Protein AF-H0E940-F1 (afdb_monomer_lite)

Structure (mmCIF, N/CA/C/O backbone):
data_AF-H0E940-F1
#
_entry.id   AF-H0E940-F1
#
loop_
_atom_site.group_PDB
_atom_site.id
_atom_site.type_symbol
_atom_site.label_atom_id
_atom_site.label_alt_id
_atom_site.label_comp_id
_atom_site.label_asym_id
_atom_site.label_entity_id
_atom_site.label_seq_id
_atom_site.pdbx_PDB_ins_code
_atom_site.Cartn_x
_atom_site.Cartn_y
_atom_site.Cartn_z
_atom_site.occupancy
_atom_site.B_iso_or_equiv
_atom_site.auth_seq_id
_atom_site.auth_comp_id
_atom_site.auth_asym_id
_atom_site.auth_atom_id
_atom_site.pdbx_PDB_model_num
ATOM 1 N N . MET A 1 1 ? 3.032 36.585 -18.129 1.00 38.75 1 MET A N 1
ATOM 2 C CA . MET A 1 1 ? 4.378 37.165 -17.959 1.00 38.75 1 MET A CA 1
ATOM 3 C C . MET A 1 1 ? 4.569 37.408 -16.470 1.00 38.75 1 MET A C 1
ATOM 5 O O . MET A 1 1 ? 4.121 38.420 -15.967 1.00 38.75 1 MET A O 1
ATOM 9 N N . VAL A 1 2 ? 5.111 36.422 -15.756 1.00 28.97 2 VAL A N 1
ATOM 10 C CA . VAL A 1 2 ? 5.494 36.527 -14.340 1.00 28.97 2 VAL A CA 1
ATOM 11 C C . VAL A 1 2 ? 6.816 35.778 -14.240 1.00 28.97 2 VAL A C 1
ATOM 13 O O . VAL A 1 2 ? 6.869 34.577 -14.502 1.00 28.97 2 VAL A O 1
ATOM 16 N N . ARG A 1 3 ? 7.895 36.530 -14.015 1.00 27.92 3 ARG A N 1
ATOM 17 C CA . ARG A 1 3 ? 9.239 36.005 -13.766 1.00 27.92 3 ARG A CA 1
ATOM 18 C C . ARG A 1 3 ? 9.271 35.523 -12.320 1.00 27.92 3 ARG A C 1
ATOM 20 O O . ARG A 1 3 ? 8.979 36.310 -11.428 1.00 27.92 3 ARG A O 1
ATOM 27 N N . LEU A 1 4 ? 9.620 34.260 -12.108 1.00 31.98 4 LEU A N 1
ATOM 28 C CA . LEU A 1 4 ? 10.063 33.776 -10.806 1.00 31.98 4 LEU A CA 1
ATOM 29 C C . LEU A 1 4 ? 11.587 33.851 -10.818 1.00 31.98 4 LEU A C 1
ATOM 31 O O . LEU A 1 4 ? 12.232 33.223 -11.657 1.00 31.98 4 LEU A O 1
ATOM 35 N N . THR A 1 5 ? 12.122 34.718 -9.968 1.00 33.78 5 THR A N 1
ATOM 36 C CA . THR A 1 5 ? 13.549 34.889 -9.714 1.00 33.78 5 THR A CA 1
ATOM 37 C C . THR A 1 5 ? 14.083 33.710 -8.911 1.00 33.78 5 THR A C 1
ATOM 39 O O . THR A 1 5 ? 13.418 33.195 -8.015 1.00 33.78 5 THR A O 1
ATOM 42 N N . GLU A 1 6 ? 15.279 33.277 -9.292 1.00 42.22 6 GLU A N 1
ATOM 43 C CA . GLU A 1 6 ? 16.107 32.298 -8.602 1.00 42.22 6 GLU A CA 1
ATOM 44 C C . GLU A 1 6 ? 16.574 32.886 -7.268 1.00 42.22 6 GLU A C 1
ATOM 46 O O . GLU A 1 6 ? 17.310 33.870 -7.272 1.00 42.22 6 GLU A O 1
ATOM 51 N N . ASP A 1 7 ? 16.189 32.274 -6.147 1.00 33.59 7 ASP A N 1
ATOM 52 C CA . ASP A 1 7 ? 16.873 32.488 -4.874 1.00 33.59 7 ASP A CA 1
ATOM 53 C C . ASP A 1 7 ? 17.758 31.281 -4.572 1.00 33.59 7 ASP A C 1
ATOM 55 O O . ASP A 1 7 ? 17.316 30.137 -4.426 1.00 33.59 7 ASP A O 1
ATOM 59 N N . ALA A 1 8 ? 19.054 31.575 -4.554 1.00 34.47 8 ALA A N 1
ATOM 60 C CA . ALA A 1 8 ? 20.137 30.666 -4.261 1.00 34.47 8 ALA A CA 1
ATOM 61 C C . ALA A 1 8 ? 20.042 30.167 -2.813 1.00 34.47 8 ALA A C 1
ATOM 63 O O . ALA A 1 8 ? 20.041 30.949 -1.862 1.00 34.47 8 ALA A O 1
ATOM 64 N N . ALA A 1 9 ? 20.026 28.846 -2.643 1.00 34.50 9 ALA A N 1
ATOM 65 C CA . ALA A 1 9 ? 20.230 28.220 -1.348 1.00 34.50 9 ALA A CA 1
ATOM 66 C C . ALA A 1 9 ? 21.663 28.508 -0.871 1.00 34.50 9 ALA A C 1
ATOM 68 O O . ALA A 1 9 ? 22.643 28.019 -1.437 1.00 34.50 9 ALA A O 1
ATOM 69 N N . VAL A 1 10 ? 21.767 29.326 0.174 1.00 35.16 10 VAL A N 1
ATOM 70 C CA . VAL A 1 10 ? 23.003 29.593 0.909 1.00 35.16 10 VAL A CA 1
ATOM 71 C C . VAL A 1 10 ? 23.434 28.310 1.616 1.00 35.16 10 VAL A C 1
ATOM 73 O O . VAL A 1 10 ? 22.764 27.811 2.517 1.00 35.16 10 VAL A O 1
ATOM 76 N N . VAL A 1 11 ? 24.575 27.773 1.189 1.00 34.56 11 VAL A N 1
ATOM 77 C CA . VAL A 1 11 ? 25.293 26.694 1.869 1.00 34.56 11 VAL A CA 1
ATOM 78 C C . VAL A 1 11 ? 25.906 27.272 3.141 1.00 34.56 11 VAL A C 1
ATOM 80 O O . VAL A 1 11 ? 26.832 28.077 3.069 1.00 34.56 11 VAL A O 1
ATOM 83 N N . VAL A 1 12 ? 25.403 26.866 4.306 1.00 40.03 12 VAL A N 1
ATOM 84 C CA . VAL A 1 12 ? 26.049 27.137 5.596 1.00 40.03 12 VAL A CA 1
ATOM 85 C C . VAL A 1 12 ? 27.046 26.003 5.866 1.00 40.03 12 VAL A C 1
ATOM 87 O O . VAL A 1 12 ? 26.618 24.862 6.044 1.00 40.03 12 VAL A O 1
ATOM 90 N N . PRO A 1 13 ? 28.368 26.252 5.874 1.00 34.25 13 PRO A N 1
ATOM 91 C CA . PRO A 1 13 ? 29.338 25.226 6.226 1.00 34.25 13 PRO A CA 1
ATOM 92 C C . PRO A 1 13 ? 29.359 25.010 7.746 1.00 34.25 13 PRO A C 1
ATOM 94 O O . PRO A 1 13 ? 29.507 25.957 8.519 1.00 34.25 13 PRO A O 1
ATOM 97 N N . CYS A 1 14 ? 29.267 23.749 8.175 1.00 34.22 14 CYS A N 1
ATOM 98 C CA . CYS A 1 14 ? 29.560 23.332 9.544 1.00 34.22 14 CYS A CA 1
ATOM 99 C C . CYS A 1 14 ? 31.031 23.636 9.865 1.00 34.22 14 CYS A C 1
ATOM 101 O O . CYS A 1 14 ? 31.932 22.932 9.407 1.00 34.22 14 CYS A O 1
ATOM 103 N N . GLN A 1 15 ? 31.286 24.689 10.640 1.00 38.12 15 GLN A N 1
ATOM 104 C CA . GLN A 1 15 ? 32.610 24.966 11.187 1.00 38.12 15 GLN A CA 1
ATOM 105 C C . GLN A 1 15 ? 32.830 24.112 12.441 1.00 38.12 15 GLN A C 1
ATOM 107 O O . GLN A 1 15 ? 32.058 24.169 13.396 1.00 38.12 15 GLN A O 1
ATOM 112 N N . GLY A 1 16 ? 33.878 23.287 12.405 1.00 35.03 16 GLY A N 1
ATOM 113 C CA . GLY A 1 16 ? 34.312 22.459 13.524 1.00 35.03 16 GLY A CA 1
ATOM 114 C C . GLY A 1 16 ? 34.856 23.299 14.679 1.00 35.03 16 GLY A C 1
ATOM 115 O O . GLY A 1 16 ? 35.590 24.264 14.473 1.00 35.03 16 GLY A O 1
ATOM 116 N N . ALA A 1 17 ? 34.505 22.909 15.903 1.00 39.97 17 ALA A N 1
ATOM 117 C CA . ALA A 1 17 ? 35.066 23.491 17.114 1.00 39.97 17 ALA A CA 1
ATOM 118 C C . ALA A 1 17 ? 36.540 23.058 17.299 1.00 39.97 17 ALA A C 1
ATOM 120 O O . ALA A 1 17 ? 36.861 21.882 17.096 1.00 39.97 17 ALA A O 1
ATOM 121 N N . PRO A 1 18 ? 37.447 23.967 17.704 1.00 41.66 18 PRO A N 1
ATOM 122 C CA . PRO A 1 18 ? 38.840 23.631 17.968 1.00 41.66 18 PRO A CA 1
ATOM 123 C C . PRO A 1 18 ? 39.014 22.921 19.319 1.00 41.66 18 PRO A C 1
ATOM 125 O O . PRO A 1 18 ? 38.503 23.348 20.353 1.00 41.66 18 PRO A O 1
ATOM 128 N N . VAL A 1 19 ? 39.810 21.850 19.306 1.00 44.28 19 VAL A N 1
ATOM 129 C CA . VAL A 1 19 ? 40.300 21.149 20.498 1.00 44.28 19 VAL A CA 1
ATOM 130 C C . VAL A 1 19 ? 41.417 21.982 21.128 1.00 44.28 19 VAL A C 1
ATOM 132 O O . VAL A 1 19 ? 42.539 22.003 20.624 1.00 44.28 19 VAL A O 1
ATOM 135 N N . LEU A 1 20 ? 41.134 22.647 22.248 1.00 45.12 20 LEU A N 1
ATOM 136 C CA . LEU A 1 20 ? 42.159 23.273 23.082 1.00 45.12 20 LEU A CA 1
ATOM 137 C C . LEU A 1 20 ? 42.590 22.311 24.193 1.00 45.12 20 LEU A C 1
ATOM 139 O O . LEU A 1 20 ? 41.869 22.058 25.154 1.00 45.12 20 LEU A O 1
ATOM 143 N N . ARG A 1 21 ? 43.813 21.790 24.052 1.00 45.91 21 ARG A N 1
ATOM 144 C CA . ARG A 1 21 ? 44.592 21.232 25.160 1.00 45.91 21 ARG A CA 1
ATOM 145 C C . ARG A 1 21 ? 45.130 22.397 25.985 1.00 45.91 21 ARG A C 1
ATOM 147 O O . ARG A 1 21 ? 45.950 23.159 25.482 1.00 45.91 21 ARG A O 1
ATOM 154 N N . SER A 1 22 ? 44.751 22.491 27.253 1.00 42.16 22 SER A N 1
ATOM 155 C CA . SER A 1 22 ? 45.528 23.249 28.230 1.00 42.16 22 SER A CA 1
ATOM 156 C C . SER A 1 22 ? 45.723 22.393 29.482 1.00 42.16 22 SER A C 1
ATOM 158 O O . SER A 1 22 ? 44.792 21.795 30.019 1.00 42.16 22 SER A O 1
ATOM 160 N N . ARG A 1 23 ? 46.993 22.237 29.860 1.00 49.06 23 ARG A N 1
ATOM 161 C CA . ARG A 1 23 ? 47.429 21.678 31.134 1.00 49.06 23 ARG A CA 1
ATOM 162 C C . ARG A 1 23 ? 47.748 22.868 32.022 1.00 49.06 23 ARG A C 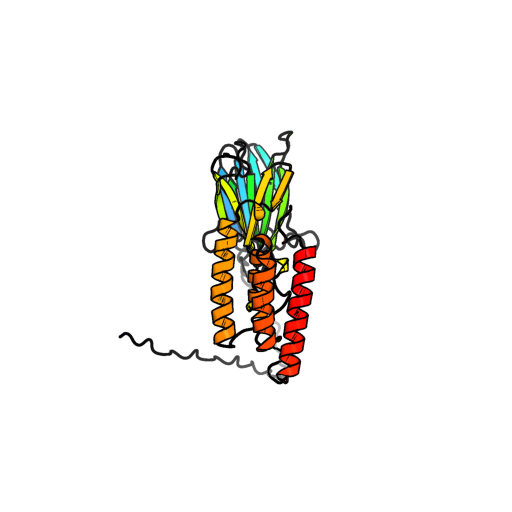1
ATOM 164 O O . ARG A 1 23 ? 48.737 23.544 31.756 1.00 49.06 23 ARG A O 1
ATOM 171 N N . THR A 1 24 ? 46.980 23.062 33.084 1.00 47.50 24 THR A N 1
ATOM 172 C CA . THR A 1 24 ? 47.400 23.936 34.180 1.00 47.50 24 THR A CA 1
ATOM 173 C C . THR A 1 24 ? 46.882 23.365 35.491 1.00 47.50 24 THR A C 1
ATOM 175 O O . THR A 1 24 ? 45.678 23.270 35.711 1.00 47.50 24 THR A O 1
ATOM 178 N N . ASN A 1 25 ? 47.818 22.948 36.342 1.00 41.72 25 ASN A N 1
ATOM 179 C CA . ASN A 1 25 ? 47.564 22.573 37.725 1.00 41.72 25 ASN A CA 1
ATOM 180 C C . ASN A 1 25 ? 47.320 23.850 38.532 1.00 41.72 25 ASN A C 1
ATOM 182 O O . ASN A 1 25 ? 48.214 24.689 38.624 1.00 41.72 25 ASN A O 1
ATOM 186 N N . ILE A 1 26 ? 46.141 23.973 39.139 1.00 48.78 26 ILE A N 1
ATOM 187 C CA . ILE A 1 26 ? 45.885 24.924 40.221 1.00 48.78 26 ILE A CA 1
ATOM 188 C C . ILE A 1 26 ? 45.297 24.120 41.380 1.00 48.78 26 ILE A C 1
ATOM 190 O O . ILE A 1 26 ? 44.169 23.640 41.316 1.00 48.78 26 ILE A O 1
ATOM 194 N N . ALA A 1 27 ? 46.101 23.949 42.425 1.00 44.56 27 ALA A N 1
ATOM 195 C CA . ALA A 1 27 ? 45.621 23.636 43.761 1.00 44.56 27 ALA A CA 1
ATOM 196 C C . ALA A 1 27 ? 45.132 24.942 44.396 1.00 44.56 27 ALA A C 1
ATOM 198 O O . ALA A 1 27 ? 45.839 25.932 44.255 1.00 44.56 27 ALA A O 1
ATOM 199 N N . ILE A 1 28 ? 43.978 24.940 45.078 1.00 45.12 28 ILE A N 1
ATOM 200 C CA . ILE A 1 28 ? 43.657 25.794 46.240 1.00 45.12 28 ILE A CA 1
ATOM 201 C C . ILE A 1 28 ? 42.289 25.396 46.838 1.00 45.12 28 ILE A C 1
ATOM 203 O O . ILE A 1 28 ? 41.283 25.313 46.142 1.00 45.12 28 ILE A O 1
ATOM 207 N N . ALA A 1 29 ? 42.333 25.189 48.159 1.00 40.78 29 ALA A N 1
ATOM 208 C CA . ALA A 1 29 ? 41.312 25.329 49.203 1.00 40.78 29 ALA A CA 1
ATOM 209 C C . ALA A 1 29 ? 39.936 24.644 49.059 1.00 40.78 29 ALA A C 1
ATOM 211 O O . ALA A 1 29 ? 38.992 25.151 48.460 1.00 40.78 29 ALA A O 1
ATOM 212 N N . THR A 1 30 ? 39.795 23.550 49.809 1.00 48.28 30 THR A N 1
ATOM 213 C CA . THR A 1 30 ? 38.536 22.987 50.312 1.00 48.28 30 THR A CA 1
ATOM 214 C C . THR A 1 30 ? 37.776 23.991 51.187 1.00 48.28 30 THR A C 1
ATOM 216 O O . THR A 1 30 ? 38.088 24.159 52.364 1.00 48.28 30 THR A O 1
ATOM 219 N N . GLY A 1 31 ? 36.744 24.616 50.619 1.00 44.62 31 GLY A N 1
ATOM 220 C CA . GLY A 1 31 ? 35.631 25.226 51.346 1.00 44.62 31 GLY A CA 1
ATOM 221 C C . GLY A 1 31 ? 34.348 24.464 51.021 1.00 44.62 31 GLY A C 1
ATOM 222 O O . GLY A 1 31 ? 33.830 24.571 49.912 1.00 44.62 31 GLY A O 1
ATOM 223 N N . LEU A 1 32 ? 33.851 23.662 51.966 1.00 45.75 32 LEU A N 1
ATOM 224 C CA . LEU A 1 32 ? 32.590 22.922 51.852 1.00 45.75 32 LEU A CA 1
ATOM 225 C C . LEU A 1 32 ? 31.411 23.897 52.007 1.00 45.75 32 LEU A C 1
ATOM 227 O O . LEU A 1 32 ? 30.821 24.030 53.074 1.00 45.75 32 LEU A O 1
ATOM 231 N N . VAL A 1 33 ? 31.076 24.602 50.928 1.00 48.75 33 VAL A N 1
ATOM 232 C CA . VAL A 1 33 ? 29.771 25.250 50.774 1.00 48.75 33 VAL A CA 1
ATOM 233 C C . VAL A 1 33 ? 28.847 24.214 50.145 1.00 48.75 33 VAL A C 1
ATOM 235 O O . VAL A 1 33 ? 28.996 23.872 48.972 1.00 48.75 33 VAL A O 1
ATOM 238 N N . ALA A 1 34 ? 27.905 23.689 50.928 1.00 52.38 34 ALA A N 1
ATOM 239 C CA . ALA A 1 34 ? 26.822 22.853 50.424 1.00 52.38 34 ALA A CA 1
ATOM 240 C C . ALA A 1 34 ? 25.857 23.724 49.600 1.00 52.38 34 ALA A C 1
ATOM 242 O O . ALA A 1 34 ? 24.810 24.157 50.076 1.00 52.38 34 ALA A O 1
ATOM 243 N N . LEU A 1 35 ? 26.240 24.024 48.358 1.00 51.31 35 LEU A N 1
ATOM 244 C CA . LEU A 1 35 ? 25.332 24.537 47.342 1.00 51.31 35 LEU A CA 1
ATOM 245 C C . LEU A 1 35 ? 24.331 23.424 47.031 1.00 51.31 35 LEU A C 1
ATOM 247 O O . LEU A 1 35 ? 24.643 22.474 46.314 1.00 51.31 35 LEU A O 1
ATOM 251 N N . ALA A 1 36 ? 23.129 23.544 47.591 1.00 55.44 36 ALA A N 1
ATOM 252 C CA . ALA A 1 36 ? 21.961 22.824 47.115 1.00 55.44 36 ALA A CA 1
ATOM 253 C C . ALA A 1 36 ? 21.690 23.289 45.678 1.00 55.44 36 ALA A C 1
ATOM 255 O O . ALA A 1 36 ? 20.965 24.253 45.441 1.00 55.44 36 ALA A O 1
ATOM 256 N N . LEU A 1 37 ? 22.350 22.646 44.713 1.00 56.25 37 LEU A N 1
ATOM 257 C CA . LEU A 1 37 ? 22.028 22.806 43.307 1.00 56.25 37 LEU A CA 1
ATOM 258 C C . LEU A 1 37 ? 20.563 22.383 43.151 1.00 56.25 37 LEU A C 1
ATOM 260 O O . LEU A 1 37 ? 20.235 21.249 43.515 1.00 56.25 37 LEU A O 1
ATOM 264 N N . PRO A 1 38 ? 19.667 23.254 42.655 1.00 55.22 38 PRO A N 1
ATOM 265 C CA . PRO A 1 38 ? 18.337 22.811 42.290 1.00 55.22 38 PRO A CA 1
ATOM 266 C C . PRO A 1 38 ? 18.524 21.712 41.247 1.00 55.22 38 PRO A C 1
ATOM 268 O O . PRO A 1 38 ? 19.080 21.949 40.173 1.00 55.22 38 PRO A O 1
ATOM 271 N N . VAL A 1 39 ? 18.121 20.490 41.595 1.00 58.47 39 VAL A N 1
ATOM 272 C CA . VAL A 1 39 ? 18.034 19.395 40.635 1.00 58.47 39 VAL A CA 1
ATOM 273 C C . VAL A 1 39 ? 17.083 19.895 39.559 1.00 58.47 39 VAL A C 1
ATOM 275 O O . VAL A 1 39 ? 15.889 20.052 39.814 1.00 58.47 39 VAL A O 1
ATOM 278 N N . ALA A 1 40 ? 17.623 20.241 38.390 1.00 58.62 40 ALA A N 1
ATOM 279 C CA . ALA A 1 40 ? 16.816 20.633 37.253 1.00 58.62 40 ALA A CA 1
ATOM 280 C C . ALA A 1 40 ? 15.856 19.473 36.981 1.00 58.62 40 ALA A C 1
ATOM 282 O O . ALA A 1 40 ? 16.288 18.378 36.616 1.00 58.62 40 ALA A O 1
ATOM 283 N N . ALA A 1 41 ? 14.567 19.692 37.242 1.00 59.41 41 ALA A N 1
ATOM 284 C CA . ALA A 1 41 ? 13.541 18.716 36.939 1.00 59.41 41 ALA A CA 1
ATOM 285 C C . ALA A 1 41 ? 13.619 18.448 35.435 1.00 59.41 41 ALA A C 1
ATOM 287 O O . ALA A 1 41 ? 13.356 19.334 34.620 1.00 59.41 41 ALA A O 1
ATOM 288 N N . THR A 1 42 ? 14.050 17.246 35.065 1.00 61.53 42 THR A N 1
ATOM 289 C CA . THR A 1 42 ? 14.024 16.813 33.674 1.00 61.53 42 THR A CA 1
ATOM 290 C C . THR A 1 42 ? 12.563 16.826 33.243 1.00 61.53 42 THR A C 1
ATOM 292 O O . THR A 1 42 ? 11.714 16.183 33.863 1.00 61.53 42 THR A O 1
ATOM 295 N N . ALA A 1 43 ? 12.238 17.642 32.238 1.00 66.12 43 ALA A N 1
ATOM 296 C CA . ALA A 1 43 ? 10.880 17.715 31.722 1.00 66.12 43 ALA A CA 1
ATOM 297 C C . ALA A 1 43 ? 10.450 16.304 31.302 1.00 66.12 43 ALA A C 1
ATOM 299 O O . ALA A 1 43 ? 11.149 15.643 30.530 1.00 66.12 43 ALA A O 1
ATOM 300 N N . ALA A 1 44 ? 9.327 15.828 31.847 1.00 67.88 44 ALA A N 1
ATOM 301 C CA . ALA A 1 44 ? 8.796 14.523 31.489 1.00 67.88 44 ALA A CA 1
ATOM 302 C C . ALA A 1 44 ? 8.596 14.459 29.965 1.00 67.88 44 ALA A C 1
ATOM 304 O O . ALA A 1 44 ? 8.159 15.447 29.362 1.00 67.88 44 ALA A O 1
ATOM 305 N N . PRO A 1 45 ? 8.909 13.323 29.326 1.00 69.81 45 PRO A N 1
ATOM 306 C CA . PRO A 1 45 ? 8.813 13.224 27.882 1.00 69.81 45 PRO A CA 1
ATOM 307 C C . PRO A 1 45 ? 7.366 13.459 27.432 1.00 69.81 45 PRO A C 1
ATOM 309 O O . PRO A 1 45 ? 6.412 12.989 28.064 1.00 69.81 45 PRO A O 1
ATOM 312 N N . LYS A 1 46 ? 7.205 14.214 26.338 1.00 77.25 46 LYS A N 1
ATOM 313 C CA . LYS A 1 46 ? 5.896 14.572 25.779 1.00 77.25 46 LYS A CA 1
ATOM 314 C C . LYS A 1 46 ? 5.113 13.299 25.456 1.00 77.25 46 LYS A C 1
ATOM 316 O O . LYS A 1 46 ? 5.614 12.441 24.732 1.00 77.25 46 LYS A O 1
ATOM 321 N N . ARG A 1 47 ? 3.889 13.188 25.975 1.00 83.50 47 ARG A N 1
ATOM 322 C CA . ARG A 1 47 ? 2.958 12.106 25.629 1.00 83.50 47 ARG A CA 1
ATOM 323 C C . ARG A 1 47 ? 1.945 12.600 24.611 1.00 83.50 47 ARG A C 1
ATOM 325 O O . ARG A 1 47 ? 1.427 13.707 24.743 1.00 83.50 47 ARG A O 1
ATOM 332 N N . ILE A 1 48 ? 1.665 11.770 23.618 1.00 81.19 48 ILE A N 1
ATOM 333 C CA . ILE A 1 48 ? 0.628 11.988 22.617 1.00 81.19 48 ILE A CA 1
ATOM 334 C C . ILE A 1 48 ? -0.431 10.927 22.877 1.00 81.19 48 ILE A C 1
ATOM 336 O O . ILE A 1 48 ? -0.166 9.742 22.696 1.00 81.19 48 ILE A O 1
ATOM 340 N N . THR A 1 49 ? -1.611 11.347 23.326 1.00 89.25 49 THR A N 1
ATOM 341 C CA . THR A 1 49 ? -2.759 10.460 23.525 1.00 89.25 49 THR A CA 1
ATOM 342 C C . THR A 1 49 ? -3.849 10.832 22.541 1.00 89.25 49 THR A C 1
ATOM 344 O O . THR A 1 49 ? -4.204 12.003 22.407 1.00 89.25 49 THR A O 1
ATOM 347 N N . ARG A 1 50 ? -4.391 9.823 21.867 1.00 91.31 50 ARG A N 1
ATOM 348 C CA . ARG A 1 50 ? -5.481 9.958 20.913 1.00 91.31 50 ARG A CA 1
ATOM 349 C C . ARG A 1 50 ? -6.581 8.975 21.267 1.00 91.31 50 ARG A C 1
ATOM 351 O O . ARG A 1 50 ? -6.295 7.804 21.487 1.00 91.31 50 ARG A O 1
ATOM 358 N N . THR A 1 51 ? -7.819 9.451 21.278 1.00 95.25 51 THR A N 1
ATOM 359 C CA . THR A 1 51 ? -9.004 8.617 21.475 1.00 95.25 51 THR A CA 1
ATOM 360 C C . THR A 1 51 ? -9.949 8.813 20.305 1.00 95.25 51 THR A C 1
ATOM 362 O O . THR A 1 51 ? -10.206 9.947 19.907 1.00 95.25 51 THR A O 1
ATOM 365 N N . VAL A 1 52 ? -10.463 7.715 19.767 1.00 96.44 52 VAL A N 1
ATOM 366 C CA . VAL A 1 52 ? -11.466 7.696 18.700 1.00 96.44 52 VAL A CA 1
ATOM 367 C C . VAL A 1 52 ? -12.565 6.703 19.056 1.00 96.44 52 VAL A C 1
ATOM 369 O O . VAL A 1 52 ? -12.337 5.746 19.799 1.00 96.44 52 VAL A O 1
ATOM 372 N N . THR A 1 53 ? -13.765 6.934 18.539 1.00 96.94 53 THR A N 1
ATOM 373 C CA . THR A 1 53 ? -14.934 6.088 18.781 1.00 96.94 53 THR A CA 1
ATOM 374 C C . THR A 1 53 ? -15.675 5.814 17.479 1.00 96.94 53 THR A C 1
ATOM 376 O O . THR A 1 53 ? -15.644 6.620 16.550 1.00 96.94 53 THR A O 1
ATOM 379 N N . GLY A 1 54 ? -16.358 4.675 17.418 1.00 95.44 54 GLY A N 1
ATOM 380 C CA . GLY A 1 54 ? -17.237 4.298 16.320 1.00 95.44 54 GLY A CA 1
ATOM 381 C C . GLY A 1 54 ? -18.171 3.182 16.772 1.00 95.44 54 GLY A C 1
ATOM 382 O O . GLY A 1 54 ? -17.717 2.119 17.191 1.00 95.44 54 GLY A O 1
ATOM 383 N N . GLY A 1 55 ? -19.481 3.438 16.733 1.00 95.19 55 GLY A N 1
ATOM 384 C CA . GLY A 1 55 ? -20.482 2.504 17.250 1.00 95.19 55 GLY A CA 1
ATOM 385 C C . GLY A 1 55 ? -20.198 2.108 18.712 1.00 95.19 55 GLY A C 1
ATOM 386 O O . GLY A 1 55 ? -20.014 2.996 19.547 1.00 95.19 55 GLY A O 1
ATOM 387 N N . PRO A 1 56 ? -20.147 0.803 19.043 1.00 96.62 56 PRO A N 1
ATOM 388 C CA . PRO A 1 56 ? -19.858 0.338 20.398 1.00 96.62 56 PRO A CA 1
ATOM 389 C C . PRO A 1 56 ? -18.366 0.388 20.759 1.00 96.62 56 PRO A C 1
ATOM 391 O O . PRO A 1 56 ? -18.029 0.113 21.911 1.00 96.62 56 PRO A O 1
ATOM 394 N N . VAL A 1 57 ? -17.474 0.693 19.810 1.00 98.44 57 VAL A N 1
ATOM 395 C CA . VAL A 1 57 ? -16.018 0.588 19.964 1.00 98.44 57 VAL A CA 1
ATOM 396 C C . VAL A 1 57 ? -15.400 1.949 20.286 1.00 98.44 57 VAL A C 1
ATOM 398 O O . VAL A 1 57 ? -15.682 2.955 19.633 1.00 98.44 57 VAL A O 1
ATOM 401 N N . ALA A 1 58 ? -14.513 1.976 21.278 1.00 98.25 58 ALA A N 1
ATOM 402 C CA . ALA A 1 58 ? -13.644 3.104 21.584 1.00 98.25 58 ALA A CA 1
ATOM 403 C C . ALA A 1 58 ? -12.189 2.631 21.642 1.00 98.25 58 ALA A C 1
ATOM 405 O O . ALA A 1 58 ? -11.881 1.619 22.271 1.00 98.25 58 ALA A O 1
ATOM 406 N N . ALA A 1 59 ? -11.289 3.372 21.006 1.00 98.06 59 ALA A N 1
ATOM 407 C CA . ALA A 1 59 ? -9.865 3.081 20.999 1.00 98.06 59 ALA A CA 1
ATOM 408 C C . ALA A 1 59 ? -9.081 4.288 21.508 1.00 98.06 59 ALA A C 1
ATOM 410 O O . ALA A 1 59 ? -9.295 5.409 21.049 1.00 98.06 59 ALA A O 1
ATOM 411 N N . THR A 1 60 ? -8.154 4.053 22.433 1.00 96.94 60 THR A N 1
ATOM 412 C CA . THR A 1 60 ? -7.233 5.058 22.962 1.00 96.94 60 THR A CA 1
ATOM 413 C C . THR A 1 60 ? -5.808 4.582 22.753 1.00 96.94 60 THR A C 1
ATOM 415 O O . THR A 1 60 ? -5.414 3.556 23.304 1.00 96.94 60 THR A O 1
ATOM 418 N N . ALA A 1 61 ? -5.020 5.337 21.995 1.00 92.75 61 ALA A N 1
ATOM 419 C CA . ALA A 1 61 ? -3.606 5.070 21.787 1.00 92.75 61 ALA A CA 1
ATOM 420 C C . ALA A 1 61 ? -2.759 6.167 22.438 1.00 92.75 61 ALA A C 1
ATOM 422 O O . ALA A 1 61 ? -3.101 7.347 22.373 1.00 92.75 61 ALA A O 1
ATOM 423 N N . THR A 1 62 ? -1.662 5.779 23.082 1.00 89.44 62 THR A N 1
ATOM 424 C CA . THR A 1 62 ? -0.703 6.694 23.704 1.00 89.44 62 THR A CA 1
ATOM 425 C C . THR A 1 62 ? 0.707 6.357 23.245 1.00 89.44 62 THR A C 1
ATOM 427 O O . THR A 1 62 ? 1.122 5.207 23.347 1.00 89.44 62 THR A O 1
ATOM 430 N N . SER A 1 63 ? 1.457 7.355 22.786 1.00 83.81 63 SER A N 1
ATOM 431 C CA . SER A 1 63 ? 2.899 7.264 22.537 1.00 83.81 63 SER A CA 1
ATOM 432 C C . SER A 1 63 ? 3.647 8.319 23.351 1.00 83.81 63 SER A C 1
ATOM 434 O O . SER A 1 63 ? 3.071 9.312 23.805 1.00 83.81 63 SER A O 1
ATOM 436 N N . VAL A 1 64 ? 4.938 8.094 23.582 1.00 77.94 64 VAL A N 1
ATOM 437 C CA . VAL A 1 64 ? 5.816 9.027 24.299 1.00 77.94 64 VAL A CA 1
ATOM 438 C C . VAL A 1 64 ? 6.974 9.393 23.380 1.00 77.94 64 VAL A C 1
ATOM 440 O O . VAL A 1 64 ? 7.553 8.495 22.790 1.00 77.94 64 VAL A O 1
ATOM 443 N N . GLY A 1 65 ? 7.342 10.669 23.277 1.00 67.62 65 GLY A N 1
ATOM 444 C CA . GLY A 1 65 ? 8.437 11.138 22.415 1.00 67.62 65 GLY A CA 1
ATOM 445 C C . GLY A 1 65 ? 7.956 11.893 21.174 1.00 67.62 65 GLY A C 1
ATOM 446 O O . GLY A 1 65 ? 6.769 12.196 21.038 1.00 67.62 65 GLY A O 1
ATOM 447 N N . SER A 1 66 ? 8.892 12.258 20.293 1.00 58.97 66 SER A N 1
ATOM 448 C CA . SER A 1 66 ? 8.581 12.951 19.039 1.00 58.97 66 SER A CA 1
ATOM 449 C C . SER A 1 66 ? 8.476 11.959 17.876 1.00 58.97 66 SER A C 1
ATOM 451 O O . SER A 1 66 ? 9.126 10.917 17.868 1.00 58.97 66 SER A O 1
ATOM 453 N N . SER A 1 67 ? 7.618 12.252 16.896 1.00 56.16 67 SER A N 1
ATOM 454 C CA . SER A 1 67 ? 7.256 11.295 15.844 1.00 56.16 67 SER A CA 1
ATOM 455 C C . SER A 1 67 ? 8.377 10.975 14.841 1.00 56.16 67 SER A C 1
ATOM 457 O O . SER A 1 67 ? 8.191 10.091 14.015 1.00 56.16 67 SER A O 1
ATOM 459 N N . PHE A 1 68 ? 9.522 11.668 14.899 1.00 54.31 68 PHE A N 1
ATOM 460 C CA . PHE A 1 68 ? 10.541 11.650 13.836 1.00 54.31 68 PHE A CA 1
ATOM 461 C C . PHE A 1 68 ? 11.970 11.325 14.293 1.00 54.31 68 PHE A C 1
ATOM 463 O O . PHE A 1 68 ? 12.816 11.050 13.448 1.00 54.31 68 PHE A O 1
ATOM 470 N N . ASP A 1 69 ? 12.275 11.339 15.593 1.00 52.16 69 ASP A N 1
ATOM 471 C CA . ASP A 1 69 ? 13.643 11.092 16.082 1.00 52.16 69 ASP A CA 1
ATOM 472 C C . ASP A 1 69 ? 13.936 9.611 16.388 1.00 52.16 69 ASP A C 1
ATOM 474 O O . ASP A 1 69 ? 15.059 9.266 16.752 1.00 52.16 69 ASP A O 1
ATOM 478 N N . GLY A 1 70 ? 12.941 8.725 16.243 1.00 49.72 70 GLY A N 1
ATOM 479 C CA . GLY A 1 70 ? 13.078 7.299 16.559 1.00 49.72 70 GLY A CA 1
ATOM 480 C C . GLY A 1 70 ? 13.312 7.012 18.048 1.00 49.72 70 GLY A C 1
ATOM 481 O O . GLY A 1 70 ? 13.643 5.885 18.403 1.00 49.72 70 GLY A O 1
ATOM 482 N N . THR A 1 71 ? 13.141 8.006 18.927 1.00 51.94 71 THR A N 1
ATOM 483 C CA . THR A 1 71 ? 13.308 7.875 20.386 1.00 51.94 71 THR A CA 1
ATOM 484 C C . THR A 1 71 ? 11.995 7.579 21.110 1.00 51.94 71 THR A C 1
ATOM 486 O O . THR A 1 71 ? 11.937 7.593 22.342 1.00 51.94 71 THR A O 1
ATOM 489 N N . GLY A 1 72 ? 10.926 7.317 20.352 1.00 56.72 72 GLY A N 1
ATOM 490 C CA . GLY A 1 72 ? 9.598 7.087 20.892 1.00 56.72 72 GLY A CA 1
ATOM 491 C C . GLY A 1 72 ? 9.551 5.884 21.837 1.00 56.72 72 GLY A C 1
ATOM 492 O O . GLY A 1 72 ? 9.984 4.789 21.484 1.00 56.72 72 GLY A O 1
ATOM 493 N N . ALA A 1 73 ? 8.991 6.066 23.037 1.00 62.41 73 ALA A N 1
ATOM 494 C CA . ALA A 1 73 ? 8.585 4.930 23.854 1.00 62.41 73 ALA A CA 1
ATOM 495 C C . ALA A 1 73 ? 7.274 4.397 23.271 1.00 62.41 73 ALA A C 1
ATOM 497 O O . ALA A 1 73 ? 6.326 5.163 23.076 1.00 62.41 73 ALA A O 1
ATOM 498 N N . GLY A 1 74 ? 7.276 3.100 22.973 1.00 74.00 74 GLY A N 1
ATOM 499 C CA . GLY A 1 74 ? 6.272 2.394 22.195 1.00 74.00 74 GLY A CA 1
ATOM 500 C C . GLY A 1 74 ? 4.811 2.775 22.401 1.00 74.00 74 GLY A C 1
ATOM 501 O O . GLY A 1 74 ? 4.381 3.164 23.486 1.00 74.00 74 GLY A O 1
ATOM 502 N N . VAL A 1 75 ? 4.031 2.589 21.339 1.00 85.50 75 VAL A N 1
ATOM 503 C CA . VAL A 1 75 ? 2.581 2.784 21.350 1.00 85.50 75 VAL A CA 1
ATOM 504 C C . VAL A 1 75 ? 1.913 1.813 22.326 1.00 85.50 75 VAL A C 1
ATOM 506 O O . VAL A 1 75 ? 2.022 0.600 22.163 1.00 85.50 75 VAL A O 1
ATOM 509 N N . GLN A 1 76 ? 1.170 2.346 23.295 1.00 90.44 76 GLN A N 1
ATOM 510 C CA . GLN A 1 76 ? 0.202 1.598 24.097 1.00 90.44 76 GLN A CA 1
ATOM 511 C C . GLN A 1 76 ? -1.195 1.835 23.530 1.00 90.44 76 GLN A C 1
ATOM 513 O O . GLN A 1 76 ? -1.592 2.985 23.339 1.00 90.44 76 GLN A O 1
ATOM 518 N N . LEU A 1 77 ? -1.952 0.768 23.298 1.00 94.62 77 LEU A N 1
ATOM 519 C CA . LEU A 1 77 ? -3.317 0.819 22.797 1.00 94.62 77 LEU A CA 1
ATOM 520 C C . LEU A 1 77 ? -4.272 0.150 23.782 1.00 94.62 77 LEU A C 1
ATOM 522 O O . LEU A 1 77 ? -4.056 -0.976 24.225 1.00 94.62 77 LEU A O 1
ATOM 526 N N . LYS A 1 78 ? -5.383 0.830 24.039 1.00 97.81 78 LYS A N 1
ATOM 527 C CA . LYS A 1 78 ? -6.541 0.293 24.737 1.00 97.81 78 LYS A CA 1
ATOM 528 C C . LYS A 1 78 ? -7.741 0.306 23.801 1.00 97.81 78 LYS A C 1
ATOM 530 O O . LYS A 1 78 ? -8.041 1.346 23.223 1.00 97.81 78 LYS A O 1
ATOM 535 N N . ILE A 1 79 ? -8.440 -0.819 23.684 1.00 98.50 79 ILE A N 1
ATOM 536 C CA . ILE A 1 79 ? -9.706 -0.919 22.952 1.00 98.50 79 ILE A CA 1
ATOM 537 C C . ILE A 1 79 ? -10.784 -1.381 23.922 1.00 98.50 79 ILE A C 1
ATOM 539 O O . ILE A 1 79 ? -10.643 -2.411 24.592 1.00 98.50 79 ILE A O 1
ATOM 543 N N . SER A 1 80 ? -11.871 -0.623 23.991 1.00 98.38 80 SER A N 1
ATOM 544 C CA . SER A 1 80 ? -13.070 -0.995 24.723 1.00 98.38 80 SER A CA 1
ATOM 545 C C . SER A 1 80 ? -14.271 -1.127 23.799 1.00 98.38 80 SER A C 1
ATOM 547 O O . SER A 1 80 ? -14.367 -0.473 22.762 1.00 98.38 80 SER A O 1
ATOM 549 N N . ARG A 1 81 ? -15.193 -2.002 24.191 1.00 97.69 81 ARG A N 1
ATOM 550 C CA . ARG A 1 81 ? -16.481 -2.207 23.543 1.00 97.69 81 ARG A CA 1
ATOM 551 C C . ARG A 1 81 ? -17.577 -2.086 24.589 1.00 97.69 81 ARG A C 1
ATOM 553 O O . ARG A 1 81 ? -17.518 -2.775 25.604 1.00 97.69 81 ARG A O 1
ATOM 560 N N . ASN A 1 82 ? -18.547 -1.198 24.377 1.00 96.75 82 ASN A N 1
ATOM 561 C CA . ASN A 1 82 ? -19.597 -0.878 25.355 1.00 96.75 82 ASN A CA 1
ATOM 562 C C . ASN A 1 82 ? -19.033 -0.570 26.759 1.00 96.75 82 ASN A C 1
ATOM 564 O O . ASN A 1 82 ? -19.577 -0.996 27.774 1.00 96.75 82 ASN A O 1
ATOM 568 N N . GLY A 1 83 ? -17.892 0.125 26.820 1.00 96.56 83 GLY A N 1
ATOM 569 C CA . GLY A 1 83 ? -17.197 0.453 28.070 1.00 96.56 83 GLY A CA 1
ATOM 570 C C . GLY A 1 83 ? -16.326 -0.670 28.655 1.00 96.56 83 GLY A C 1
ATOM 571 O O . GLY A 1 83 ? -15.440 -0.384 29.460 1.00 96.56 83 GLY A O 1
ATOM 572 N N . THR A 1 84 ? -16.482 -1.922 28.221 1.00 97.69 84 THR A N 1
ATOM 573 C CA . THR A 1 84 ? -15.635 -3.043 28.657 1.00 97.69 84 THR A CA 1
ATOM 574 C C . THR A 1 84 ? -14.329 -3.062 27.875 1.00 97.69 84 THR A C 1
ATOM 576 O O . THR A 1 84 ? -14.335 -3.051 26.649 1.00 97.69 84 THR A O 1
ATOM 579 N N . THR A 1 85 ? -13.187 -3.098 28.563 1.00 98.38 85 THR A N 1
ATOM 580 C CA . THR A 1 85 ? -11.874 -3.192 27.901 1.00 98.38 85 THR A CA 1
ATOM 581 C C . THR A 1 85 ? -11.639 -4.613 27.407 1.00 98.38 85 THR A C 1
ATOM 583 O O . THR A 1 85 ? -11.679 -5.547 28.201 1.00 98.38 85 THR A O 1
ATOM 586 N N . LEU A 1 86 ? -11.386 -4.761 26.108 1.00 98.06 86 LEU A N 1
ATOM 587 C CA . LEU A 1 86 ? -11.168 -6.049 25.439 1.00 98.06 86 LEU A CA 1
ATOM 588 C C . LEU A 1 86 ? -9.757 -6.177 24.842 1.00 98.06 86 LEU A C 1
ATOM 590 O O . LEU A 1 86 ? -9.348 -7.261 24.428 1.00 98.06 86 LEU A O 1
ATOM 594 N N . PHE A 1 87 ? -9.003 -5.077 24.801 1.00 98.06 87 PHE A N 1
ATOM 595 C CA . PHE A 1 87 ? -7.578 -5.068 24.500 1.00 98.06 87 PHE A CA 1
ATOM 596 C C . PHE A 1 87 ? -6.885 -3.972 25.314 1.00 98.06 87 PHE A C 1
ATOM 598 O O . PHE A 1 87 ? -7.386 -2.850 25.381 1.00 98.06 87 PHE A O 1
ATOM 605 N N . ASP A 1 88 ? -5.741 -4.295 25.910 1.00 95.81 88 ASP A N 1
ATOM 606 C CA . ASP A 1 88 ? -4.848 -3.339 26.566 1.00 95.81 88 ASP A CA 1
ATOM 607 C C . ASP A 1 88 ? -3.410 -3.842 26.401 1.00 95.81 88 ASP A C 1
ATOM 609 O O . ASP A 1 88 ? -3.013 -4.851 26.987 1.00 95.81 88 ASP A O 1
ATOM 613 N N . GLY A 1 89 ? -2.650 -3.211 25.512 1.00 91.00 89 GLY A N 1
ATOM 614 C CA . GLY A 1 89 ? -1.305 -3.655 25.169 1.00 91.00 89 GLY A CA 1
ATOM 615 C C . GLY A 1 89 ? -0.676 -2.848 24.043 1.00 91.00 89 GLY A C 1
ATOM 616 O O . GLY A 1 89 ? -1.293 -1.963 23.454 1.00 91.00 89 GLY A O 1
ATOM 617 N N . ALA A 1 90 ? 0.563 -3.186 23.701 1.00 88.00 90 ALA A N 1
ATOM 618 C CA . ALA A 1 90 ? 1.197 -2.644 22.509 1.00 88.00 90 ALA A CA 1
ATOM 619 C C . ALA A 1 90 ? 0.624 -3.314 21.244 1.00 88.00 90 ALA A C 1
ATOM 621 O O . ALA A 1 90 ? 0.482 -4.546 21.221 1.00 88.00 90 ALA A O 1
ATOM 622 N N . PRO A 1 91 ? 0.321 -2.550 20.178 1.00 89.00 91 PRO A N 1
ATOM 623 C CA . PRO A 1 91 ? 0.064 -3.133 18.872 1.00 89.00 91 PRO A CA 1
ATOM 624 C C . PRO A 1 91 ? 1.289 -3.903 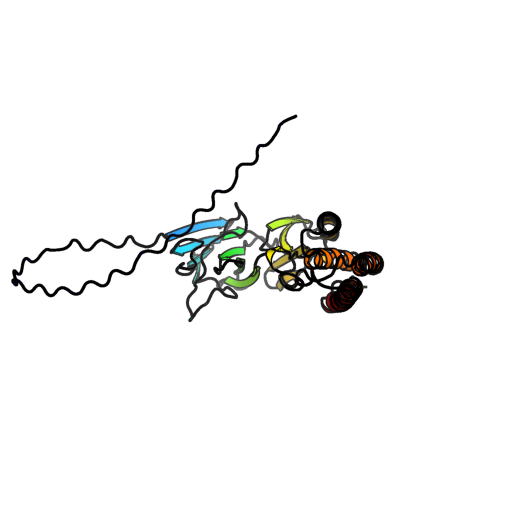18.370 1.00 89.00 91 PRO A C 1
ATOM 626 O O . PRO A 1 91 ? 2.434 -3.479 18.545 1.00 89.00 91 PRO A O 1
ATOM 629 N N . LYS A 1 92 ? 1.042 -5.045 17.732 1.00 85.19 92 LYS A N 1
ATOM 630 C CA . LYS A 1 92 ? 2.042 -5.775 16.955 1.00 85.19 92 LYS A CA 1
ATOM 631 C C . LYS A 1 92 ? 2.379 -4.949 15.717 1.00 85.19 92 LYS A C 1
ATOM 633 O O . LYS A 1 92 ? 1.468 -4.442 15.082 1.00 85.19 92 LYS A O 1
ATOM 638 N N . GLY A 1 93 ? 3.650 -4.904 15.342 1.00 72.31 93 GLY A N 1
ATOM 639 C CA . GLY A 1 93 ? 4.125 -4.339 14.079 1.00 72.31 93 GLY A CA 1
ATOM 640 C C . GLY A 1 93 ? 5.306 -5.164 13.582 1.00 72.31 93 GLY A C 1
ATOM 641 O O . GLY A 1 93 ? 6.058 -5.718 14.394 1.00 72.31 93 GLY A O 1
ATOM 642 N N . ALA A 1 94 ? 5.450 -5.296 12.270 1.00 59.19 94 ALA A N 1
ATOM 643 C CA . ALA A 1 94 ? 6.483 -6.112 11.650 1.00 59.19 94 ALA A CA 1
ATOM 644 C C . ALA A 1 94 ? 7.787 -5.301 11.547 1.00 59.19 94 ALA A C 1
ATOM 646 O O . ALA A 1 94 ? 8.293 -4.975 10.487 1.00 59.19 94 ALA A O 1
ATOM 647 N N . GLY A 1 95 ? 8.330 -4.942 12.707 1.00 65.75 95 GLY A N 1
ATOM 648 C CA . GLY A 1 95 ? 9.491 -4.054 12.799 1.00 65.75 95 GLY A CA 1
ATOM 649 C C . GLY A 1 95 ? 9.464 -3.159 14.027 1.00 65.75 95 GLY A C 1
ATOM 650 O O . GLY A 1 95 ? 10.495 -2.634 14.432 1.00 65.75 95 GLY A O 1
ATOM 651 N N . CYS A 1 96 ? 8.305 -3.053 14.679 1.00 67.94 96 CYS A N 1
ATOM 652 C CA . CYS A 1 96 ? 8.149 -2.243 15.878 1.00 67.94 96 CYS A CA 1
ATOM 653 C C . CYS A 1 96 ? 8.763 -2.839 17.140 1.00 67.94 96 CYS A C 1
ATOM 655 O O . CYS A 1 96 ? 8.854 -2.118 18.123 1.00 67.94 96 CYS A O 1
ATOM 657 N N . ILE A 1 97 ? 9.158 -4.115 17.159 1.00 60.09 97 ILE A N 1
ATOM 658 C CA . ILE A 1 97 ? 9.674 -4.769 18.366 1.00 60.09 97 ILE A CA 1
ATOM 659 C C . ILE A 1 97 ? 11.198 -4.875 18.288 1.00 60.09 97 ILE A C 1
ATOM 661 O O . ILE A 1 97 ? 11.730 -5.714 17.564 1.00 60.09 97 ILE A O 1
ATOM 665 N N . TYR A 1 98 ? 11.890 -4.074 19.097 1.00 55.44 98 TYR A N 1
ATOM 666 C CA . TYR A 1 98 ? 13.324 -4.199 19.353 1.00 55.44 98 TYR A CA 1
ATOM 667 C C . TYR A 1 98 ? 13.526 -4.651 20.806 1.00 55.44 98 TYR A C 1
ATOM 669 O O . TYR A 1 98 ? 12.992 -4.036 21.727 1.00 55.44 98 TYR A O 1
ATOM 677 N N . GLU A 1 99 ? 14.227 -5.771 21.021 1.00 55.66 99 GLU A N 1
ATOM 678 C CA . GLU A 1 99 ? 14.476 -6.354 22.359 1.00 55.66 99 GLU A CA 1
ATOM 679 C C . GLU A 1 99 ? 13.204 -6.525 23.225 1.00 55.66 99 GLU A C 1
ATOM 681 O O . GLU A 1 99 ? 13.205 -6.325 24.439 1.00 55.66 99 GLU A O 1
ATOM 686 N N . GLY A 1 100 ? 12.079 -6.880 22.593 1.00 54.91 100 GLY A N 1
ATOM 687 C CA . GLY A 1 100 ? 10.797 -7.085 23.281 1.00 54.91 100 GLY A CA 1
ATOM 688 C C . GLY A 1 100 ? 10.046 -5.799 23.654 1.00 54.91 100 GLY A C 1
ATOM 689 O O . GLY A 1 100 ? 9.017 -5.879 24.321 1.00 54.91 100 GLY A O 1
ATOM 690 N N . LYS A 1 101 ? 10.517 -4.623 23.220 1.00 55.81 101 LYS A N 1
ATOM 691 C CA . LYS A 1 101 ? 9.858 -3.328 23.441 1.00 55.81 101 LYS A CA 1
ATOM 692 C C . LYS A 1 101 ? 9.430 -2.710 22.118 1.00 55.81 101 LYS A C 1
ATOM 694 O O . LYS A 1 101 ? 10.147 -2.809 21.126 1.00 55.81 101 LYS A O 1
ATOM 699 N N . SER A 1 102 ? 8.272 -2.048 22.120 1.00 63.94 102 SER A N 1
ATOM 700 C CA . SER A 1 102 ? 7.864 -1.252 20.966 1.00 63.94 102 SER A CA 1
ATOM 701 C C . SER A 1 102 ? 8.747 0.000 20.866 1.00 63.94 102 SER A C 1
ATOM 703 O O . SER A 1 102 ? 8.762 0.790 21.808 1.00 63.94 102 SER A O 1
ATOM 705 N N . SER A 1 103 ? 9.451 0.198 19.751 1.00 72.19 103 SER A N 1
ATOM 706 C CA . SER A 1 103 ? 10.183 1.440 19.420 1.00 72.19 103 SER A CA 1
ATOM 707 C C . SER A 1 103 ? 9.388 2.371 18.498 1.00 72.19 103 SER A C 1
ATOM 709 O O . SER A 1 103 ? 9.819 3.482 18.197 1.00 72.19 103 SER A O 1
ATOM 711 N N . CYS A 1 104 ? 8.218 1.919 18.044 1.00 77.56 104 CYS A N 1
ATOM 712 C CA . CYS A 1 104 ? 7.358 2.692 17.163 1.00 77.56 104 CYS A CA 1
ATOM 713 C C . CYS A 1 104 ? 6.604 3.810 17.881 1.00 77.56 104 CYS A C 1
ATOM 715 O O . CYS A 1 104 ? 6.225 3.685 19.049 1.00 77.56 104 CYS A O 1
ATOM 717 N N . THR A 1 105 ? 6.293 4.858 17.125 1.00 81.00 105 THR A N 1
ATOM 718 C CA . THR A 1 105 ? 5.442 5.976 17.548 1.00 81.00 105 THR A CA 1
ATOM 719 C C . THR A 1 105 ? 4.173 6.054 16.700 1.00 81.00 105 THR A C 1
ATOM 721 O O . THR A 1 105 ? 4.120 5.507 15.600 1.00 81.00 105 THR A O 1
ATOM 724 N N . LEU A 1 106 ? 3.139 6.721 17.216 1.00 84.00 106 LEU A N 1
ATOM 725 C CA . LEU A 1 106 ? 1.908 6.986 16.472 1.00 84.00 106 LEU A CA 1
ATOM 726 C C . LEU A 1 106 ? 2.164 8.076 15.434 1.00 84.00 106 LEU A C 1
ATOM 728 O O . LEU A 1 106 ? 2.477 9.217 15.791 1.00 84.00 106 LEU A O 1
ATOM 732 N N . LEU A 1 107 ? 1.995 7.729 14.164 1.00 79.56 107 LEU A N 1
ATOM 733 C CA . LEU A 1 107 ? 2.065 8.671 13.056 1.00 79.56 107 LEU A CA 1
ATOM 734 C C . LEU A 1 107 ? 1.244 8.119 11.886 1.00 79.56 107 LEU A C 1
ATOM 736 O O . LEU A 1 107 ? 1.409 6.960 11.513 1.00 79.56 107 LEU A O 1
ATOM 740 N N . GLY A 1 108 ? 0.349 8.948 11.347 1.00 75.75 108 GLY A N 1
ATOM 741 C CA . GLY A 1 108 ? -0.381 8.636 10.121 1.00 75.75 108 GLY A CA 1
ATOM 742 C C . GLY A 1 108 ? 0.529 8.792 8.905 1.00 75.75 108 GLY A C 1
ATOM 743 O O . GLY A 1 108 ? 1.517 9.524 8.953 1.00 75.75 108 GLY A O 1
ATOM 744 N N . TRP A 1 109 ? 0.218 8.079 7.827 1.00 68.75 109 TRP A N 1
ATOM 745 C CA . TRP A 1 109 ? 1.041 8.054 6.620 1.00 68.75 109 TRP A CA 1
ATOM 746 C C . TRP A 1 109 ? 1.032 9.361 5.809 1.00 68.75 109 TRP A C 1
ATOM 748 O O . TRP A 1 109 ? 2.080 9.797 5.339 1.00 68.75 109 TRP A O 1
ATOM 758 N N . ASP A 1 110 ? -0.127 9.995 5.635 1.00 60.75 110 ASP A N 1
ATOM 759 C CA . ASP A 1 110 ? -0.253 11.284 4.947 1.00 60.75 110 ASP A CA 1
ATOM 760 C C . ASP A 1 110 ? -0.495 12.456 5.920 1.00 60.75 110 ASP A C 1
ATOM 762 O O . ASP A 1 110 ? -0.926 12.270 7.065 1.00 60.75 110 ASP A O 1
ATOM 766 N N . GLU A 1 111 ? -0.204 13.680 5.460 1.00 44.09 111 GLU A N 1
ATOM 767 C CA . GLU A 1 111 ? -0.563 14.919 6.159 1.00 44.09 111 GLU A CA 1
ATOM 768 C C . GLU A 1 111 ? -2.095 15.040 6.239 1.00 44.09 111 GLU A C 1
ATOM 770 O O . GLU A 1 111 ? -2.744 15.598 5.356 1.00 44.09 111 GLU A O 1
ATOM 775 N N . GLY A 1 112 ? -2.677 14.495 7.306 1.00 52.00 112 GLY A N 1
ATOM 776 C CA . GLY A 1 112 ? -4.123 14.500 7.543 1.00 52.00 112 GLY A CA 1
ATOM 777 C C . GLY A 1 112 ? -4.703 13.136 7.911 1.00 52.00 112 GLY A C 1
ATOM 778 O O . GLY A 1 112 ? -5.822 13.084 8.418 1.00 52.00 112 GLY A O 1
ATOM 779 N N . SER A 1 113 ? -3.959 12.049 7.707 1.00 67.19 113 SER A N 1
ATOM 780 C CA . SER A 1 113 ? -4.364 10.708 8.118 1.00 67.19 113 SER A CA 1
ATOM 781 C C . SER A 1 113 ? -4.202 10.536 9.617 1.00 67.19 113 SER A C 1
ATOM 783 O O . SER A 1 113 ? -3.197 10.882 10.248 1.00 67.19 113 SER A O 1
ATOM 785 N N . ASP A 1 114 ? -5.240 9.971 10.205 1.00 84.31 114 ASP A N 1
ATOM 786 C CA . ASP A 1 114 ? -5.277 9.686 11.617 1.00 84.31 114 ASP A CA 1
ATOM 787 C C . ASP A 1 114 ? -4.548 8.371 11.890 1.00 84.31 114 ASP A C 1
ATOM 789 O O . ASP A 1 114 ? -4.984 7.321 11.440 1.00 84.31 114 ASP A O 1
ATOM 793 N N . ALA A 1 115 ? -3.487 8.407 12.704 1.00 88.50 115 ALA A N 1
ATOM 794 C CA . ALA A 1 115 ? -2.748 7.206 13.128 1.00 88.50 115 ALA A CA 1
ATOM 795 C C . ALA A 1 115 ? -3.596 6.178 13.911 1.00 88.50 115 ALA A C 1
ATOM 797 O O . ALA A 1 115 ? -3.112 5.114 14.292 1.00 88.50 115 ALA A O 1
ATOM 798 N N . LEU A 1 116 ? -4.839 6.538 14.239 1.00 93.12 116 LEU A N 1
ATOM 799 C CA . LEU A 1 116 ? -5.798 5.720 14.958 1.00 93.12 116 LEU A CA 1
ATOM 800 C C . LEU A 1 116 ? -7.194 5.981 14.387 1.00 93.12 116 LEU A C 1
ATOM 802 O O . LEU A 1 116 ? -7.696 7.102 14.488 1.00 93.12 116 LEU A O 1
ATOM 806 N N . VAL A 1 117 ? -7.824 4.943 13.841 1.00 94.62 117 VAL A N 1
ATOM 807 C CA . VAL A 1 117 ? -9.152 5.003 13.209 1.00 94.62 117 VAL A CA 1
ATOM 808 C C . VAL A 1 117 ? -10.029 3.880 13.757 1.00 94.62 117 VAL A C 1
ATOM 810 O O . VAL A 1 117 ? -9.542 2.780 13.994 1.00 94.62 117 VAL A O 1
ATOM 813 N N . VAL A 1 118 ? -11.327 4.144 13.935 1.00 96.06 118 VAL A N 1
ATOM 814 C CA . VAL A 1 118 ? -12.350 3.118 14.204 1.00 96.06 118 VAL A CA 1
ATOM 815 C C . VAL A 1 118 ? -13.356 3.154 13.064 1.00 96.06 118 VAL A C 1
ATOM 817 O O . VAL A 1 118 ? -13.972 4.195 12.824 1.00 96.06 118 VAL A O 1
ATOM 820 N N . ARG A 1 119 ? -13.494 2.051 12.328 1.00 94.19 119 ARG A N 1
ATOM 821 C CA . ARG A 1 119 ? -14.335 1.983 11.129 1.00 94.19 119 ARG A CA 1
ATOM 822 C C . ARG A 1 119 ? -14.707 0.542 10.804 1.00 94.19 119 ARG A C 1
ATOM 824 O O . ARG A 1 119 ? -13.860 -0.326 10.898 1.00 94.19 119 ARG A O 1
ATOM 831 N N . ASP A 1 120 ? -15.939 0.332 10.356 1.00 93.50 120 ASP A N 1
ATOM 832 C CA . ASP A 1 120 ? -16.367 -0.925 9.732 1.00 93.50 120 ASP A CA 1
ATOM 833 C C . ASP A 1 120 ? -15.722 -1.060 8.340 1.00 93.50 120 ASP A C 1
ATOM 835 O O . ASP A 1 120 ? -15.990 -0.258 7.432 1.00 93.50 120 ASP A O 1
ATOM 839 N N . LEU A 1 121 ? -14.789 -2.004 8.212 1.00 93.44 121 LEU A N 1
ATOM 840 C CA . LEU A 1 121 ? -13.968 -2.228 7.025 1.00 93.44 121 LEU A CA 1
ATOM 841 C C . LEU A 1 121 ? -14.495 -3.336 6.120 1.00 93.44 121 LEU A C 1
ATOM 843 O O . LEU A 1 121 ? -14.199 -3.313 4.923 1.00 93.44 121 LEU A O 1
ATOM 847 N N . ASP A 1 122 ? -15.246 -4.290 6.663 1.00 91.00 122 ASP A N 1
ATOM 848 C CA . ASP A 1 122 ? -15.772 -5.428 5.910 1.00 91.00 122 ASP A CA 1
ATOM 849 C C . ASP A 1 122 ? -17.290 -5.339 5.643 1.00 91.00 122 ASP A C 1
ATOM 851 O O . ASP A 1 122 ? -17.799 -6.085 4.802 1.00 91.00 122 ASP A O 1
ATOM 855 N N . GLY A 1 123 ? -17.978 -4.369 6.252 1.00 88.81 123 GLY A N 1
ATOM 856 C CA . GLY A 1 123 ? -19.399 -4.073 6.079 1.00 88.81 123 GLY A CA 1
ATOM 857 C C . GLY A 1 123 ? -20.323 -4.881 6.991 1.00 88.81 123 GLY A C 1
ATOM 858 O O . GLY A 1 123 ? -21.523 -4.955 6.710 1.00 88.81 123 GLY A O 1
ATOM 859 N N . ASN A 1 124 ? -19.796 -5.530 8.033 1.00 89.19 124 ASN A N 1
ATOM 860 C CA . ASN A 1 124 ? -20.570 -6.405 8.915 1.00 89.19 124 ASN A CA 1
ATOM 861 C C . ASN A 1 124 ? -21.280 -5.658 10.073 1.00 89.19 124 ASN A C 1
ATOM 863 O O . ASN A 1 124 ? -22.038 -6.275 10.826 1.00 89.19 124 ASN A O 1
ATOM 867 N N . GLY A 1 125 ? -21.071 -4.344 10.209 1.00 90.44 125 GLY A N 1
ATOM 868 C CA . GLY A 1 125 ? -21.642 -3.499 11.261 1.00 90.44 125 GLY A CA 1
ATOM 869 C C . GLY A 1 125 ? -20.856 -3.459 12.580 1.00 90.44 125 GLY A C 1
ATOM 870 O O . GLY A 1 125 ? -21.209 -2.674 13.463 1.00 90.44 125 GLY A O 1
ATOM 871 N N . GLU A 1 126 ? -19.798 -4.256 12.730 1.00 93.56 126 GLU A N 1
ATOM 872 C CA . GLU A 1 126 ? -18.843 -4.227 13.841 1.00 93.56 126 GLU A CA 1
ATOM 873 C C . GLU A 1 126 ? -17.572 -3.476 13.403 1.00 93.56 126 GLU A C 1
ATOM 875 O O . GLU A 1 126 ? -16.835 -3.956 12.551 1.00 93.56 126 GLU A O 1
ATOM 880 N N . PRO A 1 127 ? -17.276 -2.296 13.973 1.00 96.00 127 PRO A N 1
ATOM 881 C CA . PRO A 1 127 ? -16.100 -1.531 13.571 1.00 96.00 127 PRO A CA 1
ATOM 882 C C . PRO A 1 127 ? -14.771 -2.187 13.965 1.00 96.00 127 PRO A C 1
ATOM 884 O O . PRO A 1 127 ? -14.560 -2.541 15.126 1.00 96.00 127 PRO A O 1
ATOM 887 N N . GLU A 1 128 ? -13.818 -2.223 13.038 1.00 97.19 128 GLU A N 1
ATOM 888 C CA . GLU A 1 128 ? -12.417 -2.509 13.332 1.00 97.19 128 GLU A CA 1
ATOM 889 C C . GLU A 1 128 ? -11.671 -1.271 13.846 1.00 97.19 128 GLU A C 1
ATOM 891 O O . GLU A 1 128 ? -12.050 -0.124 13.591 1.00 97.19 128 GLU A O 1
ATOM 896 N N . VAL A 1 129 ? -10.547 -1.507 14.532 1.00 97.50 129 VAL A N 1
ATOM 897 C CA . VAL A 1 129 ? -9.585 -0.452 14.890 1.00 97.50 129 VAL A CA 1
ATOM 898 C C . VAL A 1 129 ? -8.347 -0.567 14.011 1.00 97.50 129 VAL A C 1
ATOM 900 O O . VAL A 1 129 ? -7.723 -1.623 13.959 1.00 97.50 129 VAL A O 1
ATOM 903 N N . ILE A 1 130 ? -7.965 0.524 13.358 1.00 95.38 130 ILE A N 1
ATOM 904 C CA . ILE A 1 130 ? -6.726 0.645 12.586 1.00 95.38 130 ILE A CA 1
ATOM 905 C C . ILE A 1 130 ? -5.736 1.450 13.415 1.00 95.38 130 ILE A C 1
ATOM 907 O O . ILE A 1 130 ? -6.081 2.526 13.910 1.00 95.38 130 ILE A O 1
ATOM 911 N N . VAL A 1 131 ? -4.515 0.942 13.552 1.00 93.12 131 VAL A N 1
ATOM 912 C CA . VAL A 1 131 ? -3.407 1.661 14.185 1.00 93.12 131 VAL A CA 1
ATOM 913 C C . VAL A 1 131 ? -2.235 1.716 13.227 1.00 93.12 131 VAL A C 1
ATOM 915 O O . VAL A 1 131 ? -1.721 0.667 12.843 1.00 93.12 131 VAL A O 1
ATOM 918 N N . ASP A 1 132 ? -1.795 2.927 12.907 1.00 90.25 132 ASP A N 1
ATOM 919 C CA . ASP A 1 132 ? -0.585 3.159 12.130 1.00 90.25 132 ASP A CA 1
ATOM 920 C C . ASP A 1 132 ? 0.577 3.499 13.060 1.00 90.25 132 ASP A C 1
ATOM 922 O O . ASP A 1 132 ? 0.502 4.356 13.951 1.00 90.25 132 ASP A O 1
ATOM 926 N N . GLN A 1 133 ? 1.663 2.767 12.858 1.00 85.81 133 GLN A N 1
ATOM 927 C CA . GLN A 1 133 ? 2.884 2.856 13.628 1.00 85.81 133 GLN A CA 1
ATOM 928 C C . GLN A 1 133 ? 4.027 3.241 12.701 1.00 85.81 133 GLN A C 1
ATOM 930 O O . GLN A 1 133 ? 4.266 2.606 11.677 1.00 85.81 133 GLN A O 1
ATOM 935 N N . TYR A 1 134 ? 4.768 4.266 13.098 1.00 81.38 134 TYR A N 1
ATOM 936 C CA . TYR A 1 134 ? 5.986 4.666 12.420 1.00 81.38 134 TYR A CA 1
ATOM 937 C C . TYR A 1 134 ? 7.190 3.999 13.065 1.00 81.38 134 TYR A C 1
ATOM 939 O O . TYR A 1 134 ? 7.432 4.158 14.267 1.00 81.38 134 TYR A O 1
ATOM 947 N N . THR A 1 135 ? 7.947 3.266 12.250 1.00 76.00 135 THR A N 1
ATOM 948 C CA . THR A 1 135 ? 9.070 2.430 12.697 1.00 76.00 135 THR A CA 1
ATOM 949 C C . THR A 1 135 ? 10.389 3.185 12.870 1.00 76.00 135 THR A C 1
ATOM 951 O O . THR A 1 135 ? 11.337 2.622 13.412 1.00 76.00 135 THR A O 1
ATOM 954 N N . GLY A 1 136 ? 10.484 4.440 12.415 1.00 71.38 136 GLY A N 1
ATOM 955 C CA . GLY A 1 136 ? 11.750 5.184 12.341 1.00 71.38 136 GLY A CA 1
ATOM 956 C C . GLY A 1 136 ? 12.534 4.948 11.042 1.00 71.38 136 GLY A C 1
ATOM 957 O O . GLY A 1 136 ? 12.270 3.999 10.303 1.00 71.38 136 GLY A O 1
ATOM 958 N N . GLY A 1 137 ? 13.501 5.829 10.751 1.00 67.25 137 GLY A N 1
ATOM 959 C CA . GLY A 1 137 ? 14.400 5.752 9.586 1.00 67.25 137 GLY A CA 1
ATOM 960 C C . GLY A 1 137 ? 14.470 7.058 8.785 1.00 67.25 137 GLY A C 1
ATOM 961 O O . GLY A 1 137 ? 13.909 8.058 9.206 1.00 67.25 137 GLY A O 1
ATOM 962 N N . ALA A 1 138 ? 15.154 7.055 7.635 1.00 63.62 138 ALA A N 1
ATOM 963 C CA . ALA A 1 138 ? 15.078 8.122 6.615 1.00 63.62 138 ALA A CA 1
ATOM 964 C C . ALA A 1 138 ? 14.226 7.718 5.387 1.00 63.62 138 ALA A C 1
ATOM 966 O O . ALA A 1 138 ? 13.895 8.553 4.551 1.00 63.62 138 ALA A O 1
ATOM 967 N N . HIS A 1 139 ? 13.893 6.428 5.303 1.00 61.00 139 HIS A N 1
ATOM 968 C CA . HIS A 1 139 ? 13.033 5.769 4.316 1.00 61.00 139 HIS A CA 1
ATOM 969 C C . HIS A 1 139 ? 12.013 4.946 5.114 1.00 61.00 139 HIS A C 1
ATOM 971 O O . HIS A 1 139 ? 12.140 3.734 5.276 1.00 61.00 139 HIS A O 1
ATOM 977 N N . CYS A 1 140 ? 11.166 5.663 5.846 1.00 62.91 140 CYS A N 1
ATOM 978 C CA . CYS A 1 140 ? 10.515 5.173 7.050 1.00 62.91 140 CYS A CA 1
ATOM 979 C C . CYS A 1 140 ? 9.202 4.467 6.737 1.00 62.91 140 CYS A C 1
ATOM 981 O O . CYS A 1 140 ? 8.382 4.955 5.964 1.00 62.91 140 CYS A O 1
ATOM 983 N N . CYS A 1 141 ? 8.977 3.351 7.424 1.00 76.00 141 CYS A N 1
ATOM 984 C CA . CYS A 1 141 ? 7.853 2.474 7.169 1.00 76.00 141 CYS A CA 1
ATOM 985 C C . CYS A 1 141 ? 6.656 2.832 8.054 1.00 76.00 141 CYS A C 1
ATOM 987 O O . CYS A 1 141 ? 6.804 3.014 9.267 1.00 76.00 141 CYS A O 1
ATOM 989 N N . VAL A 1 142 ? 5.474 2.896 7.436 1.00 80.25 142 VAL A N 1
ATOM 990 C CA . VAL A 1 142 ? 4.217 2.724 8.162 1.00 80.25 142 VAL A CA 1
ATOM 991 C C . VAL 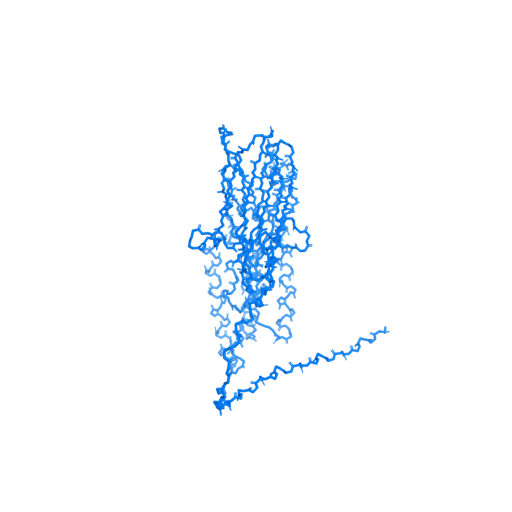A 1 142 ? 3.867 1.245 8.204 1.00 80.25 142 VAL A C 1
ATOM 993 O O . VAL A 1 142 ? 3.704 0.581 7.171 1.00 80.25 142 VAL A O 1
ATOM 996 N N . ASP A 1 143 ? 3.758 0.769 9.437 1.00 86.50 143 ASP A N 1
ATOM 997 C CA . ASP A 1 143 ? 3.172 -0.509 9.792 1.00 86.50 143 ASP A CA 1
ATOM 998 C C . ASP A 1 143 ? 1.741 -0.259 10.249 1.00 86.50 143 ASP A C 1
ATOM 1000 O O . ASP A 1 143 ? 1.496 0.488 11.197 1.00 86.50 143 ASP A O 1
ATOM 1004 N N . THR A 1 144 ? 0.796 -0.905 9.581 1.00 90.19 144 THR A N 1
ATOM 1005 C CA . THR A 1 144 ? -0.625 -0.793 9.893 1.00 90.19 144 THR A CA 1
ATOM 1006 C C . THR A 1 144 ? -1.090 -2.070 10.554 1.00 90.19 144 THR A C 1
ATOM 1008 O O . THR A 1 144 ? -0.937 -3.155 9.993 1.00 90.19 144 THR A O 1
ATOM 1011 N N . THR A 1 145 ? -1.731 -1.956 11.710 1.00 93.25 145 THR A N 1
ATOM 1012 C CA . THR A 1 145 ? -2.323 -3.102 12.399 1.00 93.25 145 THR A CA 1
ATOM 1013 C C . THR A 1 145 ? -3.816 -2.918 12.538 1.00 93.25 145 THR A C 1
ATOM 1015 O O . THR A 1 145 ? -4.286 -1.966 13.159 1.00 93.25 145 THR A O 1
ATOM 1018 N N . ILE A 1 146 ? -4.558 -3.871 11.972 1.00 95.69 146 ILE A N 1
ATOM 1019 C CA . ILE A 1 146 ? -6.003 -3.965 12.152 1.00 95.69 146 ILE A CA 1
ATOM 1020 C C . ILE A 1 146 ? -6.304 -4.848 13.358 1.00 95.69 146 ILE A C 1
ATOM 1022 O O . ILE A 1 146 ? -5.785 -5.963 13.480 1.00 95.69 146 ILE A O 1
ATOM 1026 N N . PHE A 1 147 ? -7.172 -4.346 14.227 1.00 97.06 147 PHE A N 1
ATOM 1027 C CA . PHE A 1 147 ? -7.767 -5.074 15.331 1.00 97.06 147 PHE A CA 1
ATOM 1028 C C . PHE A 1 147 ? -9.191 -5.469 14.963 1.00 97.06 147 PHE A C 1
ATOM 1030 O O . PHE A 1 147 ? -10.067 -4.616 14.832 1.00 97.06 147 PHE A O 1
ATOM 1037 N N . ASN A 1 148 ? -9.411 -6.776 14.854 1.00 96.31 148 ASN A N 1
ATOM 1038 C CA . ASN A 1 148 ? -10.697 -7.381 14.521 1.00 96.31 148 ASN A CA 1
ATOM 1039 C C . ASN A 1 148 ? -11.268 -8.092 15.745 1.00 96.31 148 ASN A C 1
ATOM 1041 O O . ASN A 1 148 ? -10.545 -8.862 16.382 1.00 96.31 148 ASN A O 1
ATOM 1045 N N . LEU A 1 149 ? -12.544 -7.890 16.069 1.00 96.94 149 LEU A N 1
ATOM 1046 C CA . LEU A 1 149 ? -13.164 -8.603 17.186 1.00 96.94 149 LEU A CA 1
ATOM 1047 C C . LEU A 1 149 ? -13.110 -10.121 16.931 1.00 96.94 149 LEU A C 1
ATOM 1049 O O . LEU A 1 149 ? -13.352 -10.599 15.819 1.00 96.94 149 LEU A O 1
ATOM 1053 N N . LYS A 1 150 ? -12.751 -10.903 17.949 1.00 96.06 150 LYS A N 1
ATOM 1054 C CA . LYS A 1 150 ? -12.823 -12.366 17.868 1.00 96.06 150 LYS A CA 1
ATOM 1055 C C . LYS A 1 150 ? -14.283 -12.809 17.716 1.00 96.06 150 LYS A C 1
ATOM 1057 O O . LYS A 1 150 ? -15.154 -12.184 18.316 1.00 96.06 150 LYS A O 1
ATOM 1062 N N . PRO A 1 151 ? -14.565 -13.922 17.013 1.00 93.12 151 PRO A N 1
ATOM 1063 C CA . PRO A 1 151 ? -15.933 -14.430 16.875 1.00 93.12 151 PRO A CA 1
ATOM 1064 C C . PRO A 1 151 ? -16.656 -14.693 18.207 1.00 93.12 151 PRO A C 1
ATOM 1066 O O . PRO A 1 151 ? -17.872 -14.576 18.277 1.00 93.12 151 PRO A O 1
ATOM 1069 N N . ASP A 1 152 ? -15.915 -15.028 19.267 1.00 94.62 152 ASP A N 1
ATOM 1070 C CA . ASP A 1 152 ? -16.449 -15.258 20.616 1.00 94.62 152 ASP A CA 1
ATOM 1071 C C . ASP A 1 152 ? -16.628 -13.970 21.447 1.00 94.62 152 ASP A C 1
ATOM 1073 O O . ASP A 1 152 ? -17.054 -14.032 22.598 1.00 94.62 152 ASP A O 1
ATOM 1077 N N . GLY A 1 153 ? -16.273 -12.804 20.895 1.00 94.62 153 GLY A N 1
ATOM 1078 C CA . GLY A 1 153 ? -16.338 -11.508 21.571 1.00 94.62 153 GLY A CA 1
ATOM 1079 C C . GLY A 1 153 ? -15.331 -11.319 22.713 1.00 94.62 153 GLY A C 1
ATOM 1080 O O . GLY A 1 153 ? -15.368 -10.290 23.385 1.00 94.62 153 GLY A O 1
ATOM 1081 N N . SER A 1 154 ? -14.417 -12.268 22.944 1.00 95.19 154 SER A N 1
ATOM 1082 C CA . SER A 1 154 ? -13.520 -12.275 24.112 1.00 95.19 154 SER A CA 1
ATOM 1083 C C . SER A 1 154 ? -12.358 -11.280 24.029 1.00 95.19 154 SER A C 1
ATOM 1085 O O . SER A 1 154 ? -11.618 -11.100 24.995 1.00 95.19 154 SER A O 1
ATOM 1087 N N . GLY A 1 155 ? -12.141 -10.662 22.868 1.00 96.56 155 GLY A N 1
ATOM 1088 C CA . GLY A 1 155 ? -10.994 -9.797 22.622 1.00 96.56 155 GLY A CA 1
ATOM 1089 C C . GLY A 1 155 ? -10.804 -9.482 21.145 1.00 96.56 155 GLY A C 1
ATOM 1090 O O . GLY A 1 155 ? -11.654 -9.803 20.319 1.00 96.56 155 GLY A O 1
ATOM 1091 N N . TYR A 1 156 ? -9.649 -8.909 20.810 1.00 96.56 156 TYR A N 1
ATOM 1092 C CA . TYR A 1 156 ? -9.287 -8.561 19.435 1.00 96.56 156 TYR A CA 1
ATOM 1093 C C . TYR A 1 156 ? -8.143 -9.430 18.894 1.00 96.56 156 TYR A C 1
ATOM 1095 O O . TYR A 1 156 ? -7.183 -9.749 19.601 1.00 96.56 156 TYR A O 1
ATOM 1103 N N . LEU A 1 157 ? -8.245 -9.805 17.621 1.00 94.94 157 LEU A N 1
ATOM 1104 C CA . LEU A 1 157 ? -7.160 -10.351 16.809 1.00 94.94 157 LEU A CA 1
ATOM 1105 C C . LEU A 1 157 ? -6.392 -9.203 16.163 1.00 94.94 157 LEU A C 1
ATOM 1107 O O . LEU A 1 157 ? -6.998 -8.243 15.703 1.00 94.94 157 LEU A O 1
ATOM 1111 N N . GLN A 1 158 ? -5.069 -9.326 16.104 1.00 94.00 158 GLN A N 1
ATOM 1112 C CA . GLN A 1 158 ? -4.186 -8.328 15.502 1.00 94.00 158 GLN A CA 1
ATOM 1113 C C . GLN A 1 158 ? -3.654 -8.823 14.166 1.00 94.00 158 GLN A C 1
ATOM 1115 O O . GLN A 1 158 ? -3.066 -9.907 14.114 1.00 94.00 158 GLN A O 1
ATOM 1120 N N . SER A 1 159 ? -3.803 -8.001 13.132 1.00 93.69 159 SER A N 1
ATOM 1121 C CA . SER A 1 159 ? -3.429 -8.335 11.758 1.00 93.69 159 SER A CA 1
ATOM 1122 C C . SER A 1 159 ? -2.525 -7.252 11.166 1.00 93.69 159 SER A C 1
ATOM 1124 O O . SER A 1 159 ? -3.027 -6.321 10.528 1.00 93.69 159 SER A O 1
ATOM 1126 N N . PRO A 1 160 ? -1.203 -7.341 11.406 1.00 91.25 160 PRO A N 1
ATOM 1127 C CA . PRO A 1 160 ? -0.245 -6.362 10.912 1.00 91.25 160 PRO A CA 1
ATOM 1128 C C . PRO A 1 160 ? -0.065 -6.467 9.394 1.00 91.25 160 PRO A C 1
ATOM 1130 O O . PRO A 1 160 ? -0.127 -7.556 8.814 1.00 91.25 160 PRO A O 1
ATOM 1133 N N . LYS A 1 161 ? 0.206 -5.330 8.760 1.00 90.44 161 LYS A N 1
ATOM 1134 C CA . LYS A 1 161 ? 0.568 -5.200 7.354 1.00 90.44 161 LYS A CA 1
ATOM 1135 C C . LYS A 1 161 ? 1.584 -4.079 7.181 1.00 90.44 161 LYS A C 1
ATOM 1137 O O . LYS A 1 161 ? 1.351 -2.945 7.583 1.00 90.44 161 LYS A O 1
ATOM 1142 N N . GLU A 1 162 ? 2.686 -4.408 6.523 1.00 88.19 162 GLU A N 1
ATOM 1143 C CA . GLU A 1 162 ? 3.701 -3.434 6.137 1.00 88.19 162 GLU A CA 1
ATOM 1144 C C . GLU A 1 162 ? 3.284 -2.760 4.828 1.00 88.19 162 GLU A C 1
ATOM 1146 O O . GLU A 1 162 ? 3.210 -3.414 3.780 1.00 88.19 162 GLU A O 1
ATOM 1151 N N . PHE A 1 163 ? 3.029 -1.455 4.880 1.00 87.31 163 PHE A N 1
ATOM 1152 C CA . PHE A 1 163 ? 2.890 -0.629 3.679 1.00 87.31 163 PHE A CA 1
ATOM 1153 C C . PHE A 1 163 ? 4.165 0.168 3.367 1.00 87.31 163 PHE A C 1
ATOM 1155 O O . PHE A 1 163 ? 4.336 0.651 2.248 1.00 87.31 163 PHE A O 1
ATOM 1162 N N . ARG A 1 164 ? 5.101 0.227 4.323 1.00 84.62 164 ARG A N 1
ATOM 1163 C CA . ARG A 1 164 ? 6.437 0.821 4.169 1.00 84.62 164 ARG A CA 1
ATOM 1164 C C . ARG A 1 164 ? 6.362 2.239 3.587 1.00 84.62 164 ARG A C 1
ATOM 1166 O O . ARG A 1 164 ? 5.472 2.989 3.969 1.00 84.62 164 ARG A O 1
ATOM 1173 N N . ASP A 1 165 ? 7.281 2.583 2.688 1.00 83.00 165 ASP A N 1
ATOM 1174 C CA . ASP A 1 165 ? 7.412 3.905 2.069 1.00 83.00 165 ASP A CA 1
ATOM 1175 C C . ASP A 1 165 ? 6.312 4.259 1.055 1.00 83.00 165 ASP A C 1
ATOM 1177 O O . ASP A 1 165 ? 6.309 5.358 0.506 1.00 83.00 165 ASP A O 1
ATOM 1181 N N . GLU A 1 166 ? 5.399 3.333 0.765 1.00 87.38 166 GLU A N 1
ATOM 1182 C CA . GLU A 1 166 ? 4.228 3.624 -0.066 1.00 87.38 166 GLU A CA 1
ATOM 1183 C C . GLU A 1 166 ? 3.021 4.020 0.790 1.00 87.38 166 GLU A C 1
ATOM 1185 O O . GLU A 1 166 ? 2.116 4.701 0.300 1.00 87.38 166 GLU A O 1
ATOM 1190 N N . GLY A 1 167 ? 3.010 3.581 2.058 1.00 88.50 167 GLY A N 1
ATOM 1191 C CA . GLY A 1 167 ? 1.872 3.639 2.970 1.00 88.50 167 GLY A CA 1
ATOM 1192 C C . GLY A 1 167 ? 0.555 3.322 2.288 1.00 88.50 167 GLY A C 1
ATOM 1193 O O . GLY A 1 167 ? 0.495 2.448 1.424 1.00 88.50 167 GLY A O 1
ATOM 1194 N N . TYR A 1 168 ? -0.521 3.994 2.676 1.00 91.75 168 TYR A N 1
ATOM 1195 C CA . TYR A 1 168 ? -1.801 3.797 2.014 1.00 91.75 168 TYR A CA 1
ATOM 1196 C C . TYR A 1 168 ? -2.715 5.011 2.135 1.00 91.75 168 TYR A C 1
ATOM 1198 O O . TYR A 1 168 ? -2.574 5.850 3.022 1.00 91.75 168 TYR A O 1
ATOM 1206 N N . ARG A 1 169 ? -3.711 5.049 1.253 1.00 91.31 169 ARG A N 1
ATOM 1207 C CA . ARG A 1 169 ? -4.882 5.911 1.344 1.00 91.31 169 ARG A CA 1
ATOM 1208 C C . ARG A 1 169 ? -6.127 5.054 1.501 1.00 91.31 169 ARG A C 1
ATOM 1210 O O . ARG A 1 169 ? -6.379 4.157 0.696 1.00 91.31 169 ARG A O 1
ATOM 1217 N N . LEU A 1 170 ? -6.935 5.349 2.515 1.00 90.19 170 LEU A N 1
ATOM 1218 C CA . LEU A 1 170 ? -8.212 4.671 2.709 1.00 90.19 170 LEU A CA 1
ATOM 1219 C C . LEU A 1 170 ? -9.288 5.318 1.829 1.00 90.19 170 LEU A C 1
ATOM 1221 O O . LEU A 1 170 ? -9.814 6.389 2.130 1.00 90.19 170 LEU A O 1
ATOM 1225 N N . ILE A 1 171 ? -9.615 4.665 0.721 1.00 91.06 171 ILE A N 1
ATOM 1226 C CA . ILE A 1 171 ? -10.589 5.128 -0.270 1.00 91.06 171 ILE A CA 1
ATOM 1227 C C . ILE A 1 171 ? -11.883 4.323 -0.182 1.00 91.06 171 ILE A C 1
ATOM 1229 O O . ILE A 1 171 ? -11.906 3.211 0.328 1.00 91.06 171 ILE A O 1
ATOM 1233 N N . SER A 1 172 ? -12.975 4.878 -0.701 1.00 90.31 172 SER A N 1
ATOM 1234 C CA . SER A 1 172 ? -14.224 4.137 -0.887 1.00 90.31 172 SER A CA 1
ATOM 1235 C C . SER A 1 172 ? -14.364 3.731 -2.352 1.00 90.31 172 SER A C 1
ATOM 1237 O O . SER A 1 172 ? -14.127 4.551 -3.252 1.00 90.31 172 SER A O 1
ATOM 1239 N N . ARG A 1 173 ? -14.710 2.468 -2.608 1.00 88.44 173 ARG A N 1
ATOM 1240 C CA . ARG A 1 173 ? -14.953 1.927 -3.954 1.00 88.44 173 ARG A CA 1
ATOM 1241 C C . ARG A 1 173 ? -16.125 0.945 -3.925 1.00 88.44 173 ARG A C 1
ATOM 1243 O O . ARG A 1 173 ? -16.333 0.308 -2.901 1.00 88.44 173 ARG A O 1
ATOM 1250 N N . PRO A 1 174 ? -16.876 0.770 -5.026 1.00 85.25 174 PRO A N 1
ATOM 1251 C CA . PRO A 1 174 ? -17.855 -0.315 -5.122 1.00 85.25 174 PRO A CA 1
ATOM 1252 C C . PRO A 1 174 ? -17.194 -1.671 -4.842 1.00 85.25 174 PRO A C 1
ATOM 1254 O O . PRO A 1 174 ? -16.088 -1.904 -5.330 1.00 85.25 174 PRO A O 1
ATOM 1257 N N . GLY A 1 175 ? -17.848 -2.577 -4.109 1.00 71.75 175 GLY A N 1
ATOM 1258 C CA . GLY A 1 175 ? -17.269 -3.877 -3.719 1.00 71.75 175 GLY A CA 1
ATOM 1259 C C . GLY A 1 175 ? -17.026 -4.876 -4.863 1.00 71.75 175 GLY A C 1
ATOM 1260 O O . GLY A 1 175 ? -16.583 -5.994 -4.622 1.00 71.75 175 GLY A O 1
ATOM 1261 N N . GLY A 1 176 ? -17.302 -4.494 -6.116 1.00 61.81 176 GLY A N 1
ATOM 1262 C CA . GLY A 1 176 ? -17.064 -5.311 -7.313 1.00 61.81 176 GLY A CA 1
ATOM 1263 C C . GLY A 1 176 ? -18.136 -6.374 -7.598 1.00 61.81 176 GLY A C 1
ATOM 1264 O O . GLY A 1 176 ? -18.173 -6.903 -8.704 1.00 61.81 176 GLY A O 1
ATOM 1265 N N . THR A 1 177 ? -19.039 -6.642 -6.649 1.00 60.72 177 THR A N 1
ATOM 1266 C CA . THR A 1 177 ? -20.074 -7.702 -6.695 1.00 60.72 177 THR A CA 1
ATOM 1267 C C . THR A 1 177 ? -21.510 -7.174 -6.547 1.00 60.72 177 THR A C 1
ATOM 1269 O O . THR A 1 177 ? -22.426 -7.934 -6.251 1.00 60.72 177 THR A O 1
ATOM 1272 N N . GLY A 1 178 ? -21.733 -5.868 -6.730 1.00 58.03 178 GLY A N 1
ATOM 1273 C CA . GLY A 1 178 ? -23.017 -5.225 -6.403 1.00 58.03 178 GLY A CA 1
ATOM 1274 C C . GLY A 1 178 ? -23.182 -4.907 -4.912 1.00 58.03 178 GLY A C 1
ATOM 1275 O O . GLY A 1 178 ? -24.173 -4.296 -4.521 1.00 58.03 178 GLY A O 1
ATOM 1276 N N . GLU A 1 179 ? -22.188 -5.258 -4.093 1.00 65.50 179 GLU A N 1
ATOM 1277 C CA . GLU A 1 179 ? -21.990 -4.677 -2.768 1.00 65.50 179 GLU A CA 1
ATOM 1278 C C . GLU A 1 179 ? -21.887 -3.147 -2.866 1.00 65.50 179 GLU A C 1
ATOM 1280 O O . GLU A 1 179 ? -21.364 -2.596 -3.846 1.00 65.50 179 GLU A O 1
ATOM 1285 N N . GLY A 1 180 ? -22.381 -2.465 -1.828 1.00 73.81 180 GLY A N 1
ATOM 1286 C CA . GLY A 1 180 ? -22.218 -1.025 -1.662 1.00 73.81 180 GLY A CA 1
ATOM 1287 C C . GLY A 1 180 ? -20.746 -0.600 -1.638 1.00 73.81 180 GLY A C 1
ATOM 1288 O O . GLY A 1 180 ? -19.821 -1.393 -1.825 1.00 73.81 180 GLY A O 1
ATOM 1289 N N . ALA A 1 181 ? -20.508 0.692 -1.435 1.00 86.00 181 ALA A N 1
ATOM 1290 C CA . ALA A 1 181 ? -19.142 1.186 -1.372 1.00 86.00 181 ALA A CA 1
ATOM 1291 C C . ALA A 1 181 ? -18.434 0.643 -0.114 1.00 86.00 181 ALA A C 1
ATOM 1293 O O . ALA A 1 181 ? -18.915 0.850 0.998 1.00 86.00 181 ALA A O 1
ATOM 1294 N N . VAL A 1 182 ? -17.299 -0.033 -0.301 1.00 87.88 182 VAL A N 1
ATOM 1295 C CA . VAL A 1 182 ? -16.469 -0.610 0.762 1.00 87.88 182 VAL A CA 1
ATOM 1296 C C . VAL A 1 182 ? -15.152 0.163 0.904 1.00 87.88 182 VAL A C 1
ATOM 1298 O O . VAL A 1 182 ? -14.665 0.738 -0.080 1.00 87.88 182 VAL A O 1
ATOM 1301 N N . PRO A 1 183 ? -14.550 0.193 2.106 1.00 92.00 183 PRO A N 1
ATOM 1302 C CA . PRO A 1 183 ? -13.212 0.740 2.296 1.00 92.00 183 PRO A CA 1
ATOM 1303 C C . PRO A 1 183 ? -12.146 -0.110 1.589 1.00 92.00 183 PRO A C 1
ATOM 1305 O O . PRO A 1 183 ? -12.100 -1.328 1.738 1.00 92.00 183 PRO A O 1
ATOM 1308 N N . ILE A 1 184 ? -11.264 0.546 0.839 1.00 93.62 184 ILE A N 1
ATOM 1309 C CA . ILE A 1 184 ? -10.123 -0.051 0.141 1.00 93.62 184 ILE A CA 1
ATOM 1310 C C . ILE A 1 184 ? -8.856 0.704 0.540 1.00 93.62 184 ILE A C 1
ATOM 1312 O O . ILE A 1 184 ? -8.831 1.934 0.556 1.00 93.62 184 ILE A O 1
ATOM 1316 N N . PHE A 1 185 ? -7.798 -0.040 0.837 1.00 94.38 185 PHE A N 1
ATOM 1317 C CA . PHE A 1 185 ? -6.472 0.486 1.136 1.00 94.38 185 PHE A CA 1
ATOM 1318 C C . PHE A 1 185 ? -5.690 0.573 -0.175 1.00 94.38 185 PHE A C 1
ATOM 1320 O O . PHE A 1 185 ? -5.217 -0.440 -0.698 1.00 94.38 185 PHE A O 1
ATOM 1327 N N . GLU A 1 186 ? -5.605 1.777 -0.733 1.00 94.69 186 GLU A N 1
ATOM 1328 C CA . GLU A 1 186 ? -4.834 2.067 -1.940 1.00 94.69 186 GLU A CA 1
ATOM 1329 C C . GLU A 1 186 ? -3.381 2.360 -1.581 1.00 94.69 186 GLU A C 1
ATOM 1331 O O . GLU A 1 186 ? -3.111 3.246 -0.782 1.00 94.69 186 GLU A O 1
ATOM 1336 N N . SER A 1 187 ? -2.454 1.614 -2.171 1.00 94.44 187 SER A N 1
ATOM 1337 C CA . SER A 1 187 ? -1.015 1.658 -1.904 1.00 94.44 187 SER A CA 1
ATOM 1338 C C . SER A 1 187 ? -0.229 1.364 -3.193 1.00 94.44 187 SER A C 1
ATOM 1340 O O . SER A 1 187 ? -0.807 1.288 -4.282 1.00 94.44 187 SER A O 1
ATOM 1342 N N . GLY A 1 188 ? 1.083 1.171 -3.082 1.00 94.94 188 GLY A N 1
ATOM 1343 C CA . GLY A 1 188 ? 1.967 0.654 -4.121 1.00 94.94 188 GLY A CA 1
ATOM 1344 C C . GLY A 1 188 ? 2.518 -0.736 -3.775 1.00 94.94 188 GLY A C 1
ATOM 1345 O O . GLY A 1 188 ? 2.672 -1.100 -2.611 1.00 94.94 188 GLY A O 1
ATOM 1346 N N . ASP A 1 189 ? 2.853 -1.539 -4.790 1.00 96.06 189 ASP A N 1
ATOM 1347 C CA . ASP A 1 189 ?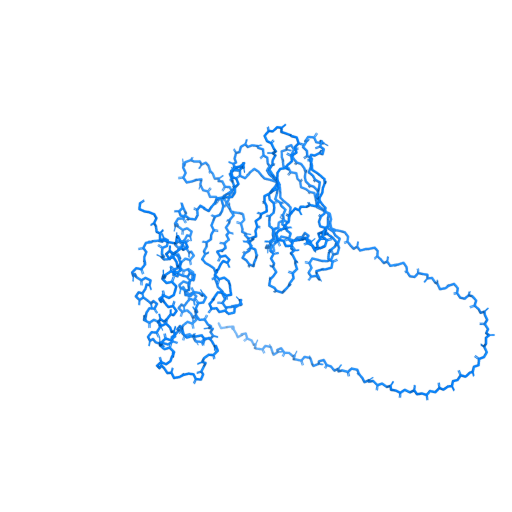 3.616 -2.777 -4.589 1.00 96.06 189 ASP A CA 1
ATOM 1348 C C . ASP A 1 189 ? 5.059 -2.475 -4.173 1.00 96.06 189 ASP A C 1
ATOM 1350 O O . ASP A 1 189 ? 5.962 -2.328 -5.006 1.00 96.06 189 ASP A O 1
ATOM 1354 N N . ILE A 1 190 ? 5.276 -2.461 -2.859 1.00 92.44 190 ILE A N 1
ATOM 1355 C CA . ILE A 1 190 ? 6.561 -2.186 -2.207 1.00 92.44 190 ILE A CA 1
ATOM 1356 C C . ILE A 1 190 ? 7.709 -3.075 -2.702 1.00 92.44 190 ILE A C 1
ATOM 1358 O O . ILE A 1 190 ? 8.875 -2.715 -2.559 1.00 92.44 190 ILE A O 1
ATOM 1362 N N . ARG A 1 191 ? 7.426 -4.222 -3.341 1.00 94.38 191 ARG A N 1
ATOM 1363 C CA . ARG A 1 191 ? 8.467 -5.086 -3.923 1.00 94.38 191 ARG A CA 1
ATOM 1364 C C . ARG A 1 191 ? 9.253 -4.393 -5.037 1.00 94.38 191 ARG A C 1
ATOM 1366 O O . ARG A 1 191 ? 10.319 -4.887 -5.396 1.00 94.38 191 ARG A O 1
ATOM 1373 N N . PHE A 1 192 ? 8.731 -3.309 -5.618 1.00 95.81 192 PHE A N 1
ATOM 1374 C CA . PHE A 1 192 ? 9.395 -2.526 -6.667 1.00 95.81 192 PHE A CA 1
ATOM 1375 C C . PHE A 1 192 ? 10.352 -1.461 -6.129 1.00 95.81 192 PHE A C 1
ATOM 1377 O O . PHE A 1 192 ? 11.190 -0.969 -6.894 1.00 95.81 192 PHE A O 1
ATOM 1384 N N . ILE A 1 193 ? 10.264 -1.140 -4.840 1.00 92.38 193 ILE A N 1
ATOM 1385 C CA . ILE A 1 193 ? 11.107 -0.135 -4.199 1.00 92.38 193 ILE A CA 1
ATOM 1386 C C . ILE A 1 193 ? 12.515 -0.688 -4.007 1.00 92.38 193 ILE A C 1
ATOM 1388 O O . ILE A 1 193 ? 12.699 -1.850 -3.647 1.00 92.38 193 ILE A O 1
ATOM 1392 N N . ASP A 1 194 ? 13.512 0.115 -4.389 1.00 91.06 194 ASP A N 1
ATOM 1393 C CA . ASP A 1 194 ? 14.945 -0.225 -4.410 1.00 91.06 194 ASP A CA 1
ATOM 1394 C C . ASP A 1 194 ? 15.336 -1.404 -5.323 1.00 91.06 194 ASP A C 1
ATOM 1396 O O . ASP A 1 194 ? 16.499 -1.804 -5.421 1.00 91.06 194 ASP A O 1
ATOM 1400 N N . LEU A 1 195 ? 14.377 -1.956 -6.069 1.00 93.38 195 LEU A N 1
ATOM 1401 C CA . LEU A 1 195 ? 14.580 -3.178 -6.839 1.00 93.38 195 LEU A CA 1
ATOM 1402 C C . LEU A 1 195 ? 15.460 -2.978 -8.077 1.00 93.38 195 LEU A C 1
ATOM 1404 O O . LEU A 1 195 ? 16.152 -3.897 -8.527 1.00 93.38 195 LEU A O 1
ATOM 1408 N N . TYR A 1 196 ? 15.358 -1.803 -8.696 1.00 92.50 196 TYR A N 1
ATOM 1409 C CA . TYR A 1 196 ? 15.953 -1.524 -10.004 1.00 92.50 196 TYR A CA 1
ATOM 1410 C C . TYR A 1 196 ? 16.716 -0.202 -10.087 1.00 92.50 196 TYR A C 1
ATOM 1412 O O . TYR A 1 196 ? 17.313 0.077 -11.131 1.00 92.50 196 TYR A O 1
ATOM 1420 N N . THR A 1 197 ? 16.660 0.600 -9.029 1.00 90.94 197 THR A N 1
ATOM 1421 C CA . THR A 1 197 ? 17.214 1.951 -8.914 1.00 90.94 197 THR A CA 1
ATOM 1422 C C . THR A 1 197 ? 17.247 2.338 -7.433 1.00 90.94 197 THR A C 1
ATOM 1424 O O . THR A 1 197 ? 16.733 1.588 -6.611 1.00 90.94 197 THR A O 1
ATOM 1427 N N . SER A 1 198 ? 17.838 3.482 -7.087 1.00 89.44 198 SER A N 1
ATOM 1428 C CA . SER A 1 198 ? 17.746 4.041 -5.735 1.00 89.44 198 SER A CA 1
ATOM 1429 C C . SER A 1 198 ? 16.304 4.344 -5.321 1.00 89.44 198 SER A C 1
ATOM 1431 O O . SER A 1 198 ? 15.447 4.604 -6.170 1.00 89.44 198 SER A O 1
ATOM 1433 N N . HIS A 1 199 ? 16.074 4.401 -4.013 1.00 88.31 199 HIS A N 1
ATOM 1434 C CA . HIS A 1 199 ? 14.791 4.692 -3.385 1.00 88.31 199 HIS A CA 1
ATOM 1435 C C . HIS A 1 199 ? 14.083 5.900 -4.007 1.00 88.31 199 HIS A C 1
ATOM 1437 O O . HIS A 1 199 ? 13.001 5.777 -4.570 1.00 88.31 199 HIS A O 1
ATOM 1443 N N . ALA A 1 200 ? 14.768 7.046 -4.054 1.00 86.75 200 ALA A N 1
ATOM 1444 C CA . ALA A 1 200 ? 14.233 8.304 -4.585 1.00 86.75 200 ALA A CA 1
ATOM 1445 C C . ALA A 1 200 ? 13.869 8.277 -6.085 1.00 86.75 200 ALA A C 1
ATOM 1447 O O . ALA A 1 200 ? 13.177 9.167 -6.573 1.00 86.75 200 ALA A O 1
ATOM 1448 N N . ALA A 1 201 ? 14.369 7.296 -6.840 1.00 88.94 201 ALA A N 1
ATOM 1449 C CA . ALA A 1 201 ? 14.041 7.100 -8.252 1.00 88.94 201 ALA A CA 1
ATOM 1450 C C . ALA A 1 201 ? 13.145 5.869 -8.484 1.00 88.94 201 ALA A C 1
ATOM 1452 O O . ALA A 1 201 ? 12.811 5.549 -9.633 1.00 88.94 201 ALA A O 1
ATOM 1453 N N . SER A 1 202 ? 12.783 5.162 -7.413 1.00 92.50 202 SER A N 1
ATOM 1454 C CA . SER A 1 202 ? 11.859 4.041 -7.462 1.00 92.50 202 SER A CA 1
ATOM 1455 C C . SER A 1 202 ? 10.435 4.534 -7.681 1.00 92.50 202 SER A C 1
ATOM 1457 O O . SER A 1 202 ? 10.111 5.710 -7.544 1.00 92.50 202 SER A O 1
ATOM 1459 N N . SER A 1 203 ? 9.592 3.612 -8.115 1.00 94.69 203 SER A N 1
ATOM 1460 C CA . SER A 1 203 ? 8.159 3.820 -8.200 1.00 94.69 203 SER A CA 1
ATOM 1461 C C . SER A 1 203 ? 7.498 2.456 -8.105 1.00 94.69 203 SER A C 1
ATOM 1463 O O . SER A 1 203 ? 8.072 1.475 -8.594 1.00 94.69 203 SER A O 1
ATOM 1465 N N . ALA A 1 204 ? 6.323 2.395 -7.492 1.00 96.00 204 ALA A N 1
ATOM 1466 C CA . ALA A 1 204 ? 5.552 1.176 -7.349 1.00 96.00 204 ALA A CA 1
ATOM 1467 C C . ALA A 1 204 ? 4.304 1.202 -8.248 1.00 96.00 204 ALA A C 1
ATOM 1469 O O . ALA A 1 204 ? 3.700 2.260 -8.423 1.00 96.00 204 ALA A O 1
ATOM 1470 N N . PRO A 1 205 ? 3.918 0.062 -8.847 1.00 97.69 205 PRO A N 1
ATOM 1471 C CA . PRO A 1 205 ? 2.596 -0.073 -9.447 1.00 97.69 205 PRO A CA 1
ATOM 1472 C C . PRO A 1 205 ? 1.531 -0.107 -8.349 1.00 97.69 205 PRO A C 1
ATOM 1474 O O . PRO A 1 205 ? 1.775 -0.668 -7.276 1.00 97.69 205 PRO A O 1
ATOM 1477 N N . THR A 1 206 ? 0.347 0.431 -8.627 1.00 97.00 206 THR A N 1
ATOM 1478 C CA . THR A 1 206 ? -0.751 0.486 -7.652 1.00 97.00 206 THR A CA 1
ATOM 1479 C C . THR A 1 206 ? -1.101 -0.895 -7.086 1.00 97.00 206 THR A C 1
ATOM 1481 O O . THR A 1 206 ? -1.093 -1.908 -7.791 1.00 97.00 206 THR A O 1
ATOM 1484 N N . GLN A 1 207 ? -1.417 -0.961 -5.798 1.00 96.25 207 GLN A N 1
ATOM 1485 C CA . GLN A 1 207 ? -2.013 -2.116 -5.142 1.00 96.25 207 GLN A CA 1
ATOM 1486 C C . GLN A 1 207 ? -3.213 -1.691 -4.321 1.00 96.25 207 GLN A C 1
ATOM 1488 O O . GLN A 1 207 ? -3.168 -0.718 -3.576 1.00 96.25 207 GLN A O 1
ATOM 1493 N N . LEU A 1 208 ? -4.275 -2.474 -4.430 1.00 95.56 208 LEU A N 1
ATOM 1494 C CA . LEU A 1 208 ? -5.512 -2.257 -3.709 1.00 95.56 208 LEU A CA 1
ATOM 1495 C C . LEU A 1 208 ? -5.752 -3.449 -2.798 1.00 95.56 208 LEU A C 1
ATOM 1497 O O . LEU A 1 208 ? -5.816 -4.591 -3.259 1.00 95.56 208 LEU A O 1
ATOM 1501 N N . TRP A 1 209 ? -5.891 -3.172 -1.509 1.00 95.62 209 TRP A N 1
ATOM 1502 C CA . TRP A 1 209 ? -6.135 -4.181 -0.490 1.00 95.62 209 TRP A CA 1
ATOM 1503 C C . TRP A 1 209 ? -7.514 -3.985 0.130 1.00 95.62 209 TRP A C 1
ATOM 1505 O O . TRP A 1 209 ? -7.905 -2.863 0.452 1.00 95.62 209 TRP A O 1
ATOM 1515 N N . ARG A 1 210 ? -8.241 -5.086 0.318 1.00 93.88 210 ARG A N 1
ATOM 1516 C CA . ARG A 1 210 ? -9.492 -5.116 1.082 1.00 93.88 210 ARG A CA 1
ATOM 1517 C C . ARG A 1 210 ? -9.271 -5.903 2.368 1.00 93.88 210 ARG A C 1
ATOM 1519 O O . ARG A 1 210 ? -8.565 -6.915 2.364 1.00 93.88 210 ARG A O 1
ATOM 1526 N N . TRP A 1 211 ? -9.881 -5.424 3.445 1.00 94.56 211 TRP A N 1
ATOM 1527 C CA . TRP A 1 211 ? -10.036 -6.177 4.682 1.00 94.56 211 TRP A CA 1
ATOM 1528 C C . TRP A 1 211 ? -11.330 -6.993 4.615 1.00 94.56 211 TRP A C 1
ATOM 1530 O O . TRP A 1 211 ? -12.371 -6.469 4.223 1.00 94.56 211 TRP A O 1
ATOM 1540 N N . THR A 1 212 ? -11.264 -8.279 4.949 1.00 92.56 212 THR A N 1
ATOM 1541 C CA . THR A 1 212 ? -12.416 -9.198 4.899 1.00 92.56 212 THR A CA 1
ATOM 1542 C C . THR A 1 212 ? -12.649 -9.874 6.247 1.00 92.56 212 THR A C 1
ATOM 1544 O O . THR A 1 212 ? -12.857 -11.089 6.312 1.00 92.56 212 THR A O 1
ATOM 1547 N N . GLY A 1 213 ? -12.504 -9.110 7.330 1.00 91.62 213 GLY A N 1
ATOM 1548 C CA . GLY A 1 213 ? -12.706 -9.604 8.684 1.00 91.62 213 GLY A CA 1
ATOM 1549 C C . GLY A 1 213 ? -11.735 -10.733 9.029 1.00 91.62 213 GLY A C 1
ATOM 1550 O O . GLY A 1 213 ? -10.515 -10.616 8.908 1.00 91.62 213 GLY A O 1
ATOM 1551 N N . GLN A 1 214 ? -12.279 -11.887 9.403 1.00 88.94 214 GLN A N 1
ATOM 1552 C CA . GLN A 1 214 ? -11.512 -13.047 9.866 1.00 88.94 214 GLN A CA 1
ATOM 1553 C C . GLN A 1 214 ? -10.642 -13.678 8.768 1.00 88.94 214 GLN A C 1
ATOM 1555 O O . GLN A 1 214 ? -9.644 -14.324 9.086 1.00 88.94 214 GLN A O 1
ATOM 1560 N N . ALA A 1 215 ? -10.986 -13.487 7.489 1.00 90.31 215 ALA A N 1
ATOM 1561 C CA . ALA A 1 215 ? -10.161 -13.950 6.370 1.00 90.31 215 ALA A CA 1
ATOM 1562 C C . ALA A 1 215 ? -8.938 -13.044 6.114 1.00 90.31 215 ALA A C 1
ATOM 1564 O O . ALA A 1 215 ? -8.007 -13.446 5.416 1.00 90.31 215 ALA A O 1
ATOM 1565 N N . GLY A 1 216 ? -8.905 -11.854 6.721 1.00 92.88 216 GLY A N 1
ATOM 1566 C CA . GLY A 1 216 ? -7.757 -10.961 6.708 1.00 92.88 216 GLY A CA 1
ATOM 1567 C C . GLY A 1 216 ? -7.645 -10.089 5.458 1.00 92.88 216 GLY A C 1
ATOM 1568 O O . GLY A 1 216 ? -8.634 -9.607 4.912 1.00 92.88 216 GLY A O 1
ATOM 1569 N N . TRP A 1 217 ? -6.405 -9.841 5.036 1.00 93.50 217 TRP A N 1
ATOM 1570 C CA . TRP A 1 217 ? -6.078 -8.985 3.898 1.00 93.50 217 TRP A CA 1
ATOM 1571 C C . TRP A 1 217 ? -6.136 -9.746 2.574 1.00 93.50 217 TRP A C 1
ATOM 1573 O O . TRP A 1 217 ? -5.475 -10.774 2.420 1.00 93.50 217 TRP A O 1
ATOM 1583 N N . ILE A 1 218 ? -6.805 -9.173 1.574 1.00 94.00 218 ILE A N 1
ATOM 1584 C CA . ILE A 1 218 ? -6.795 -9.688 0.198 1.00 94.00 218 ILE A CA 1
ATOM 1585 C C . ILE A 1 218 ? -6.365 -8.606 -0.803 1.00 94.00 218 ILE A C 1
ATOM 1587 O O . ILE A 1 218 ? -6.781 -7.451 -0.698 1.00 94.00 218 ILE A O 1
ATOM 1591 N N . ASP A 1 219 ? -5.523 -8.972 -1.777 1.00 94.06 219 ASP A N 1
ATOM 1592 C CA . ASP A 1 219 ? -5.175 -8.105 -2.915 1.00 94.06 219 ASP A CA 1
ATOM 1593 C C . ASP A 1 219 ? -6.327 -8.157 -3.929 1.00 94.06 219 ASP A C 1
ATOM 1595 O O . ASP A 1 219 ? -6.566 -9.181 -4.574 1.00 94.06 219 ASP A O 1
ATOM 1599 N N . VAL A 1 220 ? -7.047 -7.045 -4.056 1.00 94.06 220 VAL A N 1
ATOM 1600 C CA . VAL A 1 220 ? -8.206 -6.890 -4.945 1.00 94.06 220 VAL A CA 1
ATOM 1601 C C . VAL A 1 220 ? -7.872 -6.087 -6.198 1.00 94.06 220 VAL A C 1
ATOM 1603 O O . VAL A 1 220 ? -8.765 -5.770 -6.977 1.00 94.06 220 VAL A O 1
ATOM 1606 N N . THR A 1 221 ? -6.596 -5.785 -6.453 1.00 95.12 221 THR A N 1
ATOM 1607 C CA . THR A 1 221 ? -6.165 -4.897 -7.549 1.00 95.12 221 THR A CA 1
ATOM 1608 C C . THR A 1 221 ? -6.735 -5.307 -8.911 1.00 95.12 221 THR A C 1
ATOM 1610 O O . THR A 1 221 ? -7.098 -4.464 -9.727 1.00 95.12 221 THR A O 1
ATOM 1613 N N . THR A 1 222 ? -6.858 -6.613 -9.163 1.00 92.62 222 THR A N 1
ATOM 1614 C CA . THR A 1 222 ? -7.392 -7.131 -10.437 1.00 92.62 222 THR A CA 1
ATOM 1615 C C . THR A 1 222 ? -8.893 -6.898 -10.638 1.00 92.62 222 THR A C 1
ATOM 1617 O O . THR A 1 222 ? -9.343 -6.902 -11.781 1.00 92.62 222 THR A O 1
ATOM 1620 N N . SER A 1 223 ? -9.647 -6.619 -9.572 1.00 91.94 223 SER A N 1
ATOM 1621 C CA . SER A 1 223 ? -11.068 -6.249 -9.634 1.00 91.94 223 SER A CA 1
ATOM 1622 C C . SER A 1 223 ? -11.285 -4.769 -9.977 1.00 91.94 223 SER A C 1
ATOM 1624 O O . SER A 1 223 ? -12.395 -4.373 -10.319 1.00 91.94 223 SER A O 1
ATOM 1626 N N . TYR A 1 224 ? -10.228 -3.952 -9.933 1.00 93.50 224 TYR A N 1
ATOM 1627 C CA . TYR A 1 224 ? -10.274 -2.495 -10.098 1.00 93.50 224 TYR A CA 1
ATOM 1628 C C . TYR A 1 224 ? -9.342 -2.040 -11.228 1.00 93.50 224 TYR A C 1
ATOM 1630 O O . TYR A 1 224 ? -8.433 -1.224 -11.061 1.00 93.50 224 TYR A O 1
ATOM 1638 N N . LEU A 1 225 ? -9.552 -2.589 -12.427 1.00 94.25 225 LEU A N 1
ATOM 1639 C CA . LEU A 1 225 ? -8.676 -2.310 -13.571 1.00 94.25 225 LEU A CA 1
ATOM 1640 C C . LEU A 1 225 ? -8.704 -0.845 -14.030 1.00 94.25 225 LEU A C 1
ATOM 1642 O O . LEU A 1 225 ? -7.788 -0.426 -14.735 1.00 94.25 225 LEU A O 1
ATOM 1646 N N . ASP A 1 226 ? -9.708 -0.055 -13.652 1.00 94.88 226 ASP A N 1
ATOM 1647 C CA . ASP A 1 226 ? -9.725 1.379 -13.952 1.00 94.88 226 ASP A CA 1
ATOM 1648 C C . ASP A 1 226 ? -8.708 2.170 -13.127 1.00 94.88 226 ASP A C 1
ATOM 1650 O O . ASP A 1 226 ? -8.015 3.018 -13.699 1.00 94.88 226 ASP A O 1
ATOM 1654 N N . ASP A 1 227 ? -8.535 1.839 -11.844 1.00 95.44 227 ASP A N 1
ATOM 1655 C CA . ASP A 1 227 ? -7.465 2.385 -11.005 1.00 95.44 227 ASP A CA 1
ATOM 1656 C C . ASP A 1 227 ? -6.090 1.968 -11.569 1.00 95.44 227 ASP A C 1
ATOM 1658 O O . ASP A 1 227 ? -5.224 2.817 -11.786 1.00 95.44 227 ASP A O 1
ATOM 1662 N N . VAL A 1 228 ? -5.932 0.702 -11.985 1.00 97.62 228 VAL A N 1
ATOM 1663 C CA . VAL A 1 228 ? -4.708 0.215 -12.662 1.00 97.62 228 VAL A CA 1
ATOM 1664 C C . VAL A 1 228 ? -4.434 0.973 -13.969 1.00 97.62 228 VAL A C 1
ATOM 1666 O O . VAL A 1 228 ? -3.296 1.338 -14.265 1.00 97.62 228 VAL A O 1
ATOM 1669 N N . ARG A 1 229 ? -5.462 1.260 -14.780 1.00 98.25 229 ARG A N 1
ATOM 1670 C CA . ARG A 1 229 ? -5.312 2.076 -16.001 1.00 98.25 229 ARG A CA 1
ATOM 1671 C C . ARG A 1 229 ? -4.929 3.516 -15.675 1.00 98.25 229 ARG A C 1
ATOM 1673 O O . ARG A 1 229 ? -4.199 4.131 -16.457 1.00 98.25 229 ARG A O 1
ATOM 1680 N N . ALA A 1 230 ? -5.464 4.086 -14.598 1.00 98.00 230 ALA A N 1
ATOM 1681 C CA . ALA A 1 230 ? -5.136 5.439 -14.171 1.00 98.00 230 ALA A CA 1
ATOM 1682 C C . ALA A 1 230 ? -3.666 5.541 -13.755 1.00 98.00 230 ALA A C 1
ATOM 1684 O O . ALA A 1 230 ? -2.957 6.394 -14.302 1.00 98.00 230 ALA A O 1
ATOM 1685 N N . ASP A 1 231 ? -3.201 4.617 -12.913 1.00 98.19 231 ASP A N 1
ATOM 1686 C CA . ASP A 1 231 ? -1.802 4.539 -12.494 1.00 98.19 231 ASP A CA 1
ATOM 1687 C C . ASP A 1 231 ? -0.872 4.322 -13.696 1.00 98.19 231 ASP A C 1
ATOM 1689 O O . ASP A 1 231 ? 0.024 5.130 -13.957 1.00 98.19 231 ASP A O 1
ATOM 1693 N N . GLN A 1 232 ? -1.186 3.357 -14.570 1.00 98.31 232 GLN A N 1
ATOM 1694 C CA . GLN A 1 232 ? -0.395 3.107 -15.777 1.00 98.31 232 GLN A CA 1
ATOM 1695 C C . GLN A 1 232 ? -0.215 4.376 -16.636 1.00 98.31 232 GLN A C 1
ATOM 1697 O O . GLN A 1 232 ? 0.863 4.622 -17.194 1.00 98.31 232 GLN A O 1
ATOM 1702 N N . ARG A 1 233 ? -1.257 5.210 -16.773 1.00 98.56 233 ARG A N 1
ATOM 1703 C CA . ARG A 1 233 ? -1.167 6.482 -17.514 1.00 98.56 233 ARG A CA 1
ATOM 1704 C C . ARG A 1 233 ? -0.258 7.486 -16.807 1.00 98.56 233 ARG A C 1
ATOM 1706 O O . ARG A 1 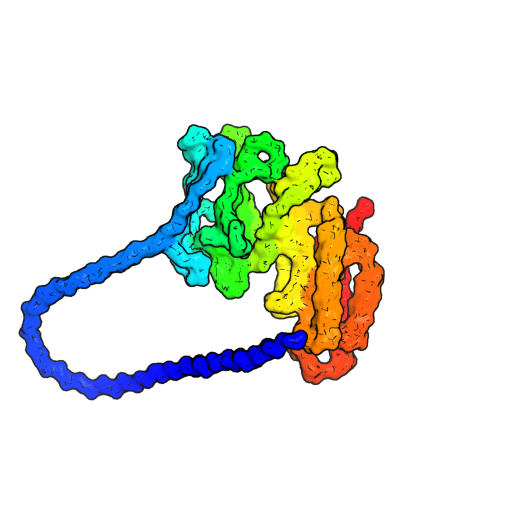233 ? 0.502 8.180 -17.488 1.00 98.56 233 ARG A O 1
ATOM 1713 N N . GLN A 1 234 ? -0.333 7.588 -15.484 1.00 97.94 234 GLN A N 1
ATOM 1714 C CA . GLN A 1 234 ? 0.534 8.456 -14.687 1.00 97.94 234 GLN A CA 1
ATOM 1715 C C . GLN A 1 234 ? 1.998 8.027 -14.803 1.00 97.94 234 GLN A C 1
ATOM 1717 O O . GLN A 1 234 ? 2.849 8.836 -15.194 1.00 97.94 234 GLN A O 1
ATOM 1722 N N . GLN A 1 235 ? 2.266 6.741 -14.600 1.00 97.56 235 GLN A N 1
ATOM 1723 C CA . GLN A 1 235 ? 3.589 6.143 -14.736 1.00 97.56 235 GLN A CA 1
ATOM 1724 C C . GLN A 1 235 ? 4.157 6.348 -16.140 1.00 97.56 235 GLN A C 1
ATOM 1726 O O . GLN A 1 235 ? 5.324 6.710 -16.316 1.00 97.56 235 GLN A O 1
ATOM 1731 N N . ARG A 1 236 ? 3.317 6.226 -17.177 1.00 97.50 236 ARG A N 1
ATOM 1732 C CA . ARG A 1 236 ? 3.741 6.489 -18.554 1.00 97.50 236 ARG A CA 1
ATOM 1733 C C . ARG A 1 236 ? 4.162 7.941 -18.770 1.00 97.50 236 ARG A C 1
ATOM 1735 O O . ARG A 1 236 ? 5.196 8.186 -19.394 1.00 97.50 236 ARG A O 1
ATOM 1742 N N . LYS A 1 237 ? 3.387 8.907 -18.265 1.00 97.00 237 LYS A N 1
ATOM 1743 C CA . LYS A 1 237 ? 3.729 10.337 -18.362 1.00 97.00 237 LYS A CA 1
ATOM 1744 C C . LYS A 1 237 ? 5.065 10.630 -17.676 1.00 97.00 237 LYS A C 1
ATOM 1746 O O . LYS A 1 237 ? 5.876 11.385 -18.223 1.00 97.00 237 LYS A O 1
ATOM 1751 N N . LEU A 1 238 ? 5.307 10.025 -16.512 1.00 94.88 238 LEU A N 1
ATOM 1752 C CA . LEU A 1 238 ? 6.562 10.162 -15.778 1.00 94.88 238 LEU A CA 1
ATOM 1753 C C . LEU A 1 238 ? 7.735 9.533 -16.543 1.00 94.88 238 LEU A C 1
ATOM 1755 O O . LEU A 1 238 ? 8.754 10.194 -16.754 1.00 94.88 238 LEU A O 1
ATOM 1759 N N . LEU A 1 239 ? 7.564 8.313 -17.058 1.00 95.75 239 LEU A N 1
ATOM 1760 C CA . LEU A 1 239 ? 8.568 7.625 -17.870 1.00 95.75 239 LEU A CA 1
ATOM 1761 C C . LEU A 1 239 ? 8.950 8.441 -19.111 1.00 95.75 239 LEU A C 1
ATOM 1763 O O . LEU A 1 239 ? 10.134 8.624 -19.405 1.00 95.75 239 LEU A O 1
ATOM 1767 N N . ASP A 1 240 ? 7.964 8.988 -19.824 1.00 94.56 240 ASP A N 1
ATOM 1768 C CA . ASP A 1 240 ? 8.198 9.830 -20.999 1.00 94.56 240 ASP A CA 1
ATOM 1769 C C . ASP A 1 240 ? 8.928 11.134 -20.626 1.00 94.56 240 ASP A C 1
ATOM 1771 O O . ASP A 1 240 ? 9.725 11.651 -21.412 1.00 94.56 240 ASP A O 1
ATOM 1775 N N . ARG A 1 241 ? 8.683 11.702 -19.438 1.00 92.94 241 ARG A N 1
ATOM 1776 C CA . ARG A 1 241 ? 9.401 12.892 -18.945 1.00 92.94 241 ARG A CA 1
ATOM 1777 C C . ARG A 1 241 ? 10.864 12.568 -18.630 1.00 92.94 241 ARG A C 1
ATOM 1779 O O . ARG A 1 241 ? 11.754 13.266 -19.121 1.00 92.94 241 ARG A O 1
ATOM 1786 N N . ILE A 1 242 ? 11.106 11.508 -17.859 1.00 91.19 242 ILE A N 1
ATOM 1787 C CA . ILE A 1 242 ? 12.448 11.086 -17.431 1.00 91.19 242 ILE A CA 1
ATOM 1788 C C . ILE A 1 242 ? 13.304 10.711 -18.643 1.00 91.19 242 ILE A C 1
ATOM 1790 O O . ILE A 1 242 ? 14.429 11.186 -18.786 1.00 91.19 242 ILE A O 1
ATOM 1794 N N . THR A 1 243 ? 12.758 9.917 -19.564 1.00 90.38 243 THR A N 1
ATOM 1795 C CA . THR A 1 243 ? 13.508 9.431 -20.733 1.00 90.38 243 THR A CA 1
ATOM 1796 C C . THR A 1 243 ? 13.808 10.522 -21.762 1.00 90.38 243 THR A C 1
ATOM 1798 O O . THR A 1 243 ? 14.830 10.430 -22.445 1.00 90.38 243 THR A O 1
ATOM 1801 N N . ARG A 1 244 ? 12.973 11.570 -21.860 1.00 87.88 244 ARG A N 1
ATOM 1802 C CA . ARG A 1 244 ? 13.242 12.748 -22.705 1.00 87.88 244 ARG A CA 1
ATOM 1803 C C . ARG A 1 244 ? 14.344 13.635 -22.140 1.00 87.88 244 ARG A C 1
ATOM 1805 O O . ARG A 1 244 ? 15.213 14.058 -22.892 1.00 87.88 244 ARG A O 1
ATOM 1812 N N . ARG A 1 245 ? 14.309 13.914 -20.834 1.00 80.12 245 ARG A N 1
ATOM 1813 C CA . ARG A 1 245 ? 15.253 14.836 -20.181 1.00 80.12 245 ARG A CA 1
ATOM 1814 C C . ARG A 1 245 ? 16.557 14.165 -19.747 1.00 80.12 245 ARG A C 1
ATOM 1816 O O . ARG A 1 245 ? 17.541 14.854 -19.532 1.00 80.12 245 ARG A O 1
ATOM 1823 N N . SER A 1 246 ? 16.587 12.834 -19.655 1.00 72.31 246 SER A N 1
ATOM 1824 C CA . SER A 1 246 ? 17.753 12.052 -19.216 1.00 72.31 246 SER A CA 1
ATOM 1825 C C . SER A 1 246 ? 18.272 12.418 -17.817 1.00 72.31 246 SER A C 1
ATOM 1827 O O . SER A 1 246 ? 19.453 12.230 -17.537 1.00 72.31 246 SER A O 1
ATOM 1829 N N . ILE A 1 247 ? 17.392 12.939 -16.959 1.00 64.19 247 ILE A N 1
ATOM 1830 C CA . ILE A 1 247 ? 17.733 13.507 -15.645 1.00 64.19 247 ILE A CA 1
ATOM 1831 C C . ILE A 1 247 ? 17.725 12.483 -14.501 1.00 64.19 247 ILE A C 1
ATOM 1833 O O . ILE A 1 247 ? 18.368 12.721 -13.489 1.00 64.19 247 ILE A O 1
ATOM 1837 N N . TYR A 1 248 ? 17.040 11.343 -14.661 1.00 72.31 248 TYR A N 1
ATOM 1838 C CA . TYR A 1 248 ? 16.892 10.315 -13.621 1.00 72.31 248 TYR A CA 1
ATOM 1839 C C . TYR A 1 248 ? 16.991 8.895 -14.191 1.00 72.31 248 TYR A C 1
ATOM 1841 O O . TYR A 1 248 ? 16.839 8.677 -15.399 1.00 72.31 248 TYR A O 1
ATOM 1849 N N . GLU A 1 249 ? 17.224 7.917 -13.312 1.00 86.75 249 GLU A N 1
ATOM 1850 C CA . GLU A 1 249 ? 17.159 6.497 -13.652 1.00 86.75 249 GLU A CA 1
ATOM 1851 C C . GLU A 1 249 ? 15.729 6.099 -14.041 1.00 86.75 249 GLU A C 1
ATOM 1853 O O . GLU A 1 249 ? 14.806 6.138 -13.237 1.00 86.75 249 GLU A O 1
ATOM 1858 N N . ALA A 1 250 ? 15.526 5.678 -15.289 1.00 92.69 250 ALA A N 1
ATOM 1859 C CA . ALA A 1 250 ? 14.187 5.356 -15.785 1.00 92.69 250 ALA A CA 1
ATOM 1860 C C . ALA A 1 250 ? 13.678 3.969 -15.351 1.00 92.69 250 ALA A C 1
ATOM 1862 O O . ALA A 1 250 ? 12.531 3.633 -15.632 1.00 92.69 250 ALA A O 1
ATOM 1863 N N . ARG A 1 251 ? 14.521 3.127 -14.737 1.00 94.62 251 ARG A N 1
ATOM 1864 C CA . ARG A 1 251 ? 14.210 1.705 -14.524 1.00 94.62 251 ARG A CA 1
ATOM 1865 C C . ARG A 1 251 ? 13.108 1.462 -13.500 1.00 94.62 251 ARG A C 1
ATOM 1867 O O . ARG A 1 251 ? 12.289 0.587 -13.758 1.00 94.62 251 ARG A O 1
ATOM 1874 N N . GLY A 1 252 ? 13.080 2.216 -12.399 1.00 95.25 252 GLY A N 1
ATOM 1875 C CA . GLY A 1 252 ? 12.034 2.100 -11.375 1.00 95.25 252 GLY A CA 1
ATOM 1876 C C . GLY A 1 252 ? 10.655 2.369 -11.973 1.00 95.25 252 GLY A C 1
ATOM 1877 O O . GLY A 1 252 ? 9.826 1.469 -12.071 1.00 95.25 252 GLY A O 1
ATOM 1878 N N . VAL A 1 253 ? 10.479 3.566 -12.535 1.00 96.38 253 VAL A N 1
ATOM 1879 C CA . VAL A 1 253 ? 9.239 3.977 -13.216 1.00 96.38 253 VAL A CA 1
ATOM 1880 C C . VAL A 1 253 ? 8.882 3.061 -14.394 1.00 96.38 253 VAL A C 1
ATOM 1882 O O . VAL A 1 253 ? 7.720 2.709 -14.584 1.00 96.38 253 VAL A O 1
ATOM 1885 N N . ALA A 1 254 ? 9.863 2.624 -15.195 1.00 97.88 254 ALA A N 1
ATOM 1886 C CA . ALA A 1 254 ? 9.610 1.688 -16.292 1.00 97.88 254 ALA A CA 1
ATOM 1887 C C . ALA A 1 254 ? 9.110 0.322 -15.801 1.00 97.88 254 ALA A C 1
ATOM 1889 O O . ALA A 1 254 ? 8.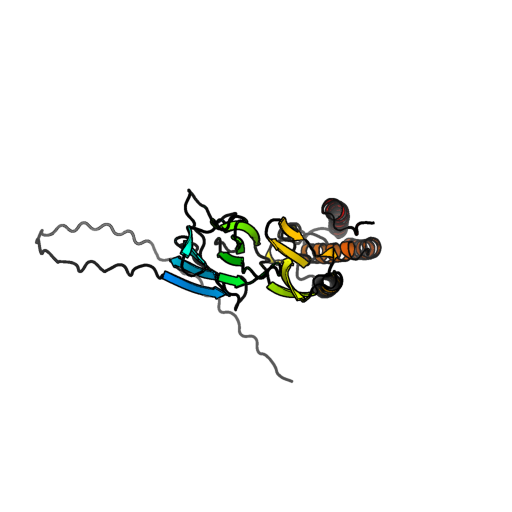329 -0.316 -16.508 1.00 97.88 254 ALA A O 1
ATOM 1890 N N . ALA A 1 255 ? 9.572 -0.134 -14.634 1.00 98.31 255 ALA A N 1
ATOM 1891 C CA . ALA A 1 255 ? 9.138 -1.386 -14.036 1.00 98.31 255 ALA A CA 1
ATOM 1892 C C . ALA A 1 255 ? 7.700 -1.291 -13.513 1.00 98.31 255 ALA A C 1
ATOM 1894 O O . ALA A 1 255 ? 6.905 -2.160 -13.866 1.00 98.31 255 ALA A O 1
ATOM 1895 N N . ALA A 1 256 ? 7.358 -0.230 -12.775 1.00 98.25 256 ALA A N 1
ATOM 1896 C CA . ALA A 1 256 ? 5.995 0.021 -12.300 1.00 98.25 256 ALA A CA 1
ATOM 1897 C C . ALA A 1 256 ? 4.995 0.136 -13.461 1.00 98.25 256 ALA A C 1
ATOM 1899 O O . ALA A 1 256 ? 4.075 -0.671 -13.568 1.00 98.25 256 ALA A O 1
ATOM 1900 N N . TRP A 1 257 ? 5.277 1.016 -14.433 1.00 98.56 257 TRP A N 1
ATOM 1901 C CA . TRP A 1 257 ? 4.461 1.172 -15.646 1.00 98.56 257 TRP A CA 1
ATOM 1902 C C . TRP A 1 257 ? 4.206 -0.158 -16.377 1.00 98.56 257 TRP A C 1
ATOM 1904 O O . TRP A 1 257 ? 3.119 -0.420 -16.905 1.00 98.56 257 TRP A O 1
ATOM 1914 N N . ALA A 1 258 ? 5.244 -0.993 -16.466 1.00 98.75 258 ALA A N 1
ATOM 1915 C CA . ALA A 1 258 ? 5.146 -2.285 -17.117 1.00 98.75 258 ALA A CA 1
ATOM 1916 C C . ALA A 1 258 ? 4.284 -3.265 -16.321 1.00 98.75 258 ALA A C 1
ATOM 1918 O O . ALA A 1 258 ? 3.561 -4.040 -16.939 1.00 98.75 258 ALA A O 1
ATOM 1919 N N . ALA A 1 259 ? 4.352 -3.236 -14.992 1.00 98.62 259 ALA A N 1
ATOM 1920 C CA . ALA A 1 259 ? 3.582 -4.114 -14.126 1.00 98.62 259 ALA A CA 1
ATOM 1921 C C . ALA A 1 259 ? 2.072 -3.898 -14.326 1.00 98.62 259 ALA A C 1
ATOM 1923 O O . ALA A 1 259 ? 1.360 -4.853 -14.646 1.00 98.62 259 ALA A O 1
ATOM 1924 N N . ASP A 1 260 ? 1.596 -2.651 -14.304 1.00 98.50 260 ASP A N 1
ATOM 1925 C CA . ASP A 1 260 ? 0.188 -2.346 -14.599 1.00 98.50 260 ASP A CA 1
ATOM 1926 C C . ASP A 1 260 ? -0.200 -2.772 -16.010 1.00 98.50 260 ASP A C 1
ATOM 1928 O O . ASP A 1 260 ? -1.242 -3.383 -16.236 1.00 98.50 260 ASP A O 1
ATOM 1932 N N . GLY A 1 261 ? 0.683 -2.531 -16.982 1.00 98.38 261 GLY A N 1
ATOM 1933 C CA . GLY A 1 261 ? 0.453 -2.995 -18.344 1.00 98.38 261 GLY A CA 1
ATOM 1934 C C . GLY A 1 261 ? 0.347 -4.513 -18.460 1.00 98.38 261 GLY A C 1
ATOM 1935 O O . GLY A 1 261 ? -0.379 -5.000 -19.322 1.00 98.38 261 GLY A O 1
ATOM 1936 N N . TYR A 1 262 ? 1.024 -5.277 -17.604 1.00 98.38 262 TYR A N 1
ATOM 1937 C CA . TYR A 1 262 ? 0.857 -6.728 -17.559 1.00 98.38 262 TYR A CA 1
ATOM 1938 C C . TYR A 1 262 ? -0.508 -7.092 -16.981 1.00 98.38 262 TYR A C 1
ATOM 1940 O O . TYR A 1 262 ? -1.206 -7.872 -17.626 1.00 98.38 262 TYR A O 1
ATOM 1948 N N . ARG A 1 263 ? -0.929 -6.466 -15.872 1.00 97.12 263 ARG A N 1
ATOM 1949 C CA . ARG A 1 263 ? -2.263 -6.681 -15.274 1.00 97.12 263 ARG A CA 1
ATOM 1950 C C . ARG A 1 263 ? -3.393 -6.364 -16.248 1.00 97.12 263 ARG A C 1
ATOM 1952 O O . ARG A 1 263 ? -4.416 -7.034 -16.251 1.00 97.12 263 ARG A O 1
ATOM 1959 N N . LEU A 1 264 ? -3.175 -5.391 -17.129 1.00 97.69 264 LEU A N 1
ATOM 1960 C CA . LEU A 1 264 ? -4.114 -4.990 -18.178 1.00 97.69 264 LEU A CA 1
ATOM 1961 C C . LEU A 1 264 ? -4.046 -5.857 -19.449 1.00 97.69 264 LEU A C 1
ATOM 1963 O O . LEU A 1 264 ? -4.653 -5.503 -20.459 1.00 97.69 264 LEU A O 1
ATOM 1967 N N . GLY A 1 265 ? -3.272 -6.948 -19.458 1.00 97.50 265 GLY A N 1
ATOM 1968 C CA . GLY A 1 265 ? -3.124 -7.831 -20.622 1.00 97.50 265 GLY A CA 1
ATOM 1969 C C . GLY A 1 265 ? -2.289 -7.243 -21.769 1.00 97.50 265 GLY A C 1
ATOM 1970 O O . GLY A 1 265 ? -2.223 -7.802 -22.861 1.00 97.50 265 GLY A O 1
ATOM 1971 N N . GLN A 1 266 ? -1.585 -6.132 -21.547 1.00 98.06 266 GLN A N 1
ATOM 1972 C CA . GLN A 1 266 ? -0.860 -5.378 -22.578 1.00 98.06 266 GLN A CA 1
ATOM 1973 C C . GLN A 1 266 ? 0.611 -5.793 -22.727 1.00 98.06 266 GLN A C 1
ATOM 1975 O O . GLN A 1 266 ? 1.416 -5.061 -23.316 1.00 98.06 266 GLN A O 1
ATOM 1980 N N . ARG A 1 267 ? 0.993 -6.972 -22.224 1.00 97.94 267 ARG A N 1
ATOM 1981 C CA . ARG A 1 267 ? 2.385 -7.457 -22.175 1.00 97.94 267 ARG A CA 1
ATOM 1982 C C . ARG A 1 267 ? 3.165 -7.226 -23.475 1.00 97.94 267 ARG A C 1
ATOM 1984 O O . ARG A 1 267 ? 4.294 -6.734 -23.445 1.00 97.94 267 ARG A O 1
ATOM 1991 N N . THR A 1 268 ? 2.586 -7.566 -24.626 1.00 98.19 268 THR A N 1
ATOM 1992 C CA . THR A 1 268 ? 3.259 -7.427 -25.930 1.00 98.19 268 THR A CA 1
ATOM 1993 C C . THR A 1 268 ? 3.564 -5.966 -26.270 1.00 98.19 268 THR A C 1
ATOM 1995 O O . THR A 1 268 ? 4.669 -5.653 -26.723 1.00 98.19 268 THR A O 1
ATOM 1998 N N . ALA A 1 269 ? 2.614 -5.060 -26.027 1.00 98.38 269 ALA A N 1
ATOM 1999 C CA . ALA A 1 269 ? 2.795 -3.630 -26.263 1.00 98.38 269 ALA A CA 1
ATOM 2000 C C . ALA A 1 269 ? 3.845 -3.036 -25.311 1.00 98.38 269 ALA A C 1
ATOM 2002 O O . ALA A 1 269 ? 4.749 -2.326 -25.761 1.00 98.38 269 ALA A O 1
ATOM 2003 N N . VAL A 1 270 ? 3.785 -3.409 -24.028 1.00 98.56 270 VAL A N 1
ATOM 2004 C CA . VAL A 1 270 ? 4.762 -3.013 -23.004 1.00 98.56 270 VAL A CA 1
ATOM 2005 C C . VAL A 1 270 ? 6.176 -3.423 -23.410 1.00 98.56 270 VAL A C 1
ATOM 2007 O O . VAL A 1 270 ? 7.073 -2.583 -23.500 1.00 98.56 270 VAL A O 1
ATOM 2010 N N . LEU A 1 271 ? 6.384 -4.700 -23.742 1.00 98.62 271 LEU A N 1
ATOM 2011 C CA . LEU A 1 271 ? 7.702 -5.212 -24.121 1.00 98.62 271 LEU A CA 1
ATOM 2012 C C . LEU A 1 271 ? 8.265 -4.528 -25.366 1.00 98.62 271 LEU A C 1
ATOM 2014 O O . LEU A 1 271 ? 9.469 -4.278 -25.436 1.00 98.62 271 LEU A O 1
ATOM 2018 N N . ARG A 1 272 ? 7.418 -4.197 -26.346 1.00 98.62 272 ARG A N 1
ATOM 2019 C CA . ARG A 1 272 ? 7.841 -3.457 -27.542 1.00 98.62 272 ARG A CA 1
ATOM 2020 C C . ARG A 1 272 ? 8.405 -2.084 -27.176 1.00 98.62 272 ARG A C 1
ATOM 2022 O O . ARG A 1 272 ? 9.456 -1.703 -27.688 1.00 98.62 272 ARG A O 1
ATOM 2029 N N . ILE A 1 273 ? 7.732 -1.354 -26.291 1.00 98.38 273 ILE A N 1
ATOM 2030 C CA . ILE A 1 273 ? 8.166 -0.025 -25.843 1.00 98.38 273 ILE A CA 1
ATOM 2031 C C . ILE A 1 273 ? 9.452 -0.128 -25.019 1.00 98.38 273 ILE A C 1
ATOM 2033 O O . ILE A 1 273 ? 10.417 0.574 -25.318 1.00 98.38 273 ILE A O 1
ATOM 2037 N N . LEU A 1 274 ? 9.513 -1.043 -24.048 1.00 98.38 274 LEU A N 1
ATOM 2038 C CA . LEU A 1 274 ? 10.704 -1.215 -23.215 1.00 98.38 274 LEU A CA 1
ATOM 2039 C C . LEU A 1 274 ? 11.941 -1.592 -24.037 1.00 98.38 274 LEU A C 1
ATOM 2041 O O . LEU A 1 274 ? 13.020 -1.051 -23.808 1.00 98.38 274 LEU A O 1
ATOM 2045 N N . ARG A 1 275 ? 11.798 -2.467 -25.041 1.00 98.44 275 ARG A N 1
ATOM 2046 C CA . ARG A 1 275 ? 12.902 -2.814 -25.953 1.00 98.44 275 ARG A CA 1
ATOM 2047 C C . ARG A 1 275 ? 13.386 -1.604 -26.747 1.00 98.44 275 ARG A C 1
ATOM 2049 O O . ARG A 1 275 ? 14.588 -1.387 -26.821 1.00 98.44 275 ARG A O 1
ATOM 2056 N N . ARG A 1 276 ? 12.479 -0.760 -27.256 1.00 97.69 276 ARG A N 1
ATOM 2057 C CA . ARG A 1 276 ? 12.858 0.495 -27.936 1.00 97.69 276 ARG A CA 1
ATOM 2058 C C . ARG A 1 276 ? 13.613 1.448 -27.006 1.00 97.69 276 ARG A C 1
ATOM 2060 O O . ARG A 1 276 ? 14.579 2.075 -27.433 1.00 97.69 276 ARG A O 1
ATOM 2067 N N . LEU A 1 277 ? 13.197 1.562 -25.744 1.00 95.62 277 LEU A N 1
ATOM 2068 C CA . LEU A 1 277 ? 13.908 2.371 -24.749 1.00 95.62 277 LEU A CA 1
ATOM 2069 C C . LEU A 1 277 ? 15.293 1.787 -24.432 1.00 95.62 277 LEU A C 1
ATOM 2071 O O . LEU A 1 277 ? 16.272 2.533 -24.384 1.00 95.62 277 LEU A O 1
ATOM 2075 N N . ALA A 1 278 ? 15.396 0.465 -24.282 1.00 95.06 278 ALA A N 1
ATOM 2076 C CA . ALA A 1 278 ? 16.667 -0.232 -24.100 1.00 95.06 278 ALA A CA 1
ATOM 2077 C C . ALA A 1 278 ? 17.618 -0.012 -25.286 1.00 95.06 278 ALA A C 1
ATOM 2079 O O . ALA A 1 278 ? 18.782 0.320 -25.079 1.00 95.06 278 ALA A O 1
ATOM 2080 N N . ASP A 1 279 ? 17.120 -0.115 -26.518 1.00 94.94 279 ASP A N 1
ATOM 2081 C CA . ASP A 1 279 ? 17.906 0.076 -27.742 1.00 94.94 279 ASP A CA 1
ATOM 2082 C C . ASP A 1 279 ? 18.427 1.506 -27.901 1.00 94.94 279 ASP A C 1
ATOM 2084 O O . ASP A 1 279 ? 19.493 1.724 -28.471 1.00 94.94 279 ASP A O 1
ATOM 2088 N N . ARG A 1 280 ? 17.724 2.480 -27.322 1.00 91.88 280 ARG A N 1
ATOM 2089 C CA . ARG A 1 280 ? 18.171 3.877 -27.225 1.00 91.88 280 ARG A CA 1
ATOM 2090 C C . ARG A 1 280 ? 19.056 4.145 -26.002 1.00 91.88 280 ARG A C 1
ATOM 2092 O O . ARG A 1 280 ? 19.357 5.298 -25.714 1.00 91.88 280 ARG A O 1
ATOM 2099 N N . GLY A 1 281 ? 19.425 3.112 -25.241 1.00 91.00 281 GLY A N 1
ATOM 2100 C CA . GLY A 1 281 ? 20.228 3.228 -24.022 1.00 91.00 281 GLY A CA 1
ATOM 2101 C C . GLY A 1 281 ? 19.521 3.934 -22.860 1.00 91.00 281 GLY A C 1
ATOM 2102 O O . GLY A 1 281 ? 20.175 4.283 -21.882 1.00 91.00 281 GLY A O 1
ATOM 2103 N N . ARG A 1 282 ? 18.198 4.141 -22.937 1.00 91.81 282 ARG A N 1
ATOM 2104 C CA . ARG A 1 282 ? 17.409 4.884 -21.935 1.00 91.81 282 ARG A CA 1
ATOM 2105 C C . ARG A 1 282 ? 17.083 4.074 -20.680 1.00 91.81 282 ARG A C 1
ATOM 2107 O O . ARG A 1 282 ? 16.565 4.631 -19.725 1.00 91.81 282 ARG A O 1
ATOM 2114 N N . LEU A 1 283 ? 17.385 2.775 -20.685 1.00 92.69 283 LEU A N 1
ATOM 2115 C CA . LEU A 1 283 ? 17.204 1.862 -19.550 1.00 92.69 283 LEU A CA 1
ATOM 2116 C C . LEU A 1 283 ? 18.550 1.343 -19.013 1.00 92.69 283 LEU A C 1
ATOM 2118 O O . LEU A 1 283 ? 18.624 0.233 -18.484 1.00 92.69 283 LEU A O 1
ATOM 2122 N N . ALA A 1 284 ? 19.637 2.096 -19.184 1.00 86.31 284 ALA A N 1
ATOM 2123 C CA . ALA A 1 284 ? 20.899 1.817 -18.496 1.00 86.31 284 ALA A CA 1
ATOM 2124 C C . ALA A 1 284 ? 20.801 2.227 -17.012 1.00 86.31 284 ALA A C 1
ATOM 2126 O O . ALA A 1 284 ? 19.999 3.093 -16.676 1.00 86.31 284 ALA A O 1
ATOM 2127 N N . SER A 1 285 ? 21.579 1.599 -16.124 1.00 79.31 285 SER A N 1
ATOM 2128 C CA . SER A 1 285 ? 21.622 2.000 -14.704 1.00 79.31 285 SER A CA 1
ATOM 2129 C C . SER A 1 285 ? 22.312 3.360 -14.549 1.00 79.31 285 SER A C 1
ATOM 2131 O O . SER A 1 285 ? 23.236 3.661 -15.308 1.00 79.31 285 SER A O 1
ATOM 2133 N N . GLY A 1 286 ? 21.921 4.178 -13.576 1.00 65.06 286 GLY A N 1
ATOM 2134 C CA . GLY A 1 286 ? 22.445 5.545 -13.401 1.00 65.06 286 GLY A CA 1
ATOM 2135 C C . GLY A 1 286 ? 23.929 5.602 -13.048 1.00 65.06 286 GLY A C 1
ATOM 2136 O O . GLY A 1 286 ? 24.623 6.515 -13.490 1.00 65.06 286 GLY A O 1
ATOM 2137 N N . PHE A 1 287 ? 24.480 4.546 -12.444 1.00 60.50 287 PHE A N 1
ATOM 2138 C CA . PHE A 1 287 ? 25.928 4.374 -12.223 1.00 60.50 287 PHE A CA 1
ATOM 2139 C C . PHE A 1 287 ? 26.765 4.177 -13.510 1.00 60.50 287 PHE A C 1
ATOM 2141 O O . PHE A 1 287 ? 27.941 3.821 -13.451 1.00 60.50 287 PHE A O 1
ATOM 2148 N N . SER A 1 288 ? 26.178 4.336 -14.703 1.00 57.06 288 SER A N 1
ATOM 2149 C CA . SER A 1 288 ? 26.791 3.959 -15.985 1.00 57.06 288 SER A CA 1
ATOM 2150 C C . SER A 1 288 ? 27.058 5.114 -16.954 1.00 57.06 288 SER A C 1
ATOM 2152 O O . SER A 1 288 ? 27.279 4.863 -18.142 1.00 57.06 288 SER A O 1
ATOM 2154 N N . GLN A 1 289 ? 27.071 6.374 -16.499 1.00 60.72 289 GLN A N 1
ATOM 2155 C CA . GLN A 1 289 ? 27.191 7.531 -17.403 1.00 60.72 289 GLN A CA 1
ATOM 2156 C C . GLN A 1 289 ? 28.381 7.425 -18.379 1.00 60.72 289 GLN A C 1
ATOM 2158 O O . GLN A 1 289 ? 28.209 7.712 -19.567 1.00 60.72 289 GLN A O 1
ATOM 2163 N N . ARG A 1 290 ? 29.517 6.870 -17.924 1.00 67.50 290 ARG A N 1
ATOM 2164 C CA . ARG A 1 290 ? 30.753 6.643 -18.703 1.00 67.50 290 ARG A CA 1
ATOM 2165 C C . ARG A 1 290 ? 30.755 5.409 -19.624 1.00 67.50 290 ARG A C 1
ATOM 2167 O O . ARG A 1 290 ? 31.769 5.118 -20.249 1.00 67.50 290 ARG A O 1
ATOM 2174 N N . ARG A 1 291 ? 29.660 4.647 -19.722 1.00 77.06 291 ARG A N 1
ATOM 2175 C CA . ARG A 1 291 ? 29.606 3.432 -20.557 1.00 77.06 291 ARG A CA 1
ATOM 2176 C C . ARG A 1 291 ? 29.311 3.737 -22.026 1.00 77.06 291 ARG A C 1
ATOM 2178 O O . ARG A 1 291 ? 28.527 4.634 -22.343 1.00 77.06 291 ARG A O 1
ATOM 2185 N N . SER A 1 292 ? 29.869 2.910 -22.912 1.00 87.31 292 SER A N 1
ATOM 2186 C CA . SER A 1 292 ? 29.584 2.950 -24.349 1.00 87.31 292 SER A CA 1
ATOM 2187 C C . SER A 1 292 ? 28.097 2.718 -24.644 1.00 87.31 292 SER A C 1
ATOM 2189 O O . SER A 1 292 ? 27.374 2.069 -23.880 1.00 87.31 292 SER A O 1
ATOM 2191 N N . ALA A 1 293 ? 27.628 3.202 -25.797 1.00 88.19 293 ALA A N 1
ATOM 2192 C CA . ALA A 1 293 ? 26.251 2.982 -26.239 1.00 88.19 293 ALA A CA 1
ATOM 2193 C C . ALA A 1 293 ? 25.900 1.484 -26.347 1.00 88.19 293 ALA A C 1
ATOM 2195 O O . ALA A 1 293 ? 24.781 1.082 -26.032 1.00 88.19 293 ALA A O 1
ATOM 2196 N N . ALA A 1 294 ? 26.850 0.635 -26.753 1.00 90.56 294 ALA A N 1
ATOM 2197 C CA . ALA A 1 294 ? 26.664 -0.816 -26.798 1.00 90.56 294 ALA A CA 1
ATOM 2198 C C . ALA A 1 294 ? 26.422 -1.412 -25.400 1.00 90.56 294 ALA A C 1
ATOM 2200 O O . ALA A 1 294 ? 25.472 -2.175 -25.212 1.00 90.56 294 ALA A O 1
ATOM 2201 N N . ALA A 1 295 ? 27.210 -1.000 -24.404 1.00 89.50 295 ALA A N 1
ATOM 2202 C CA . ALA A 1 295 ? 27.036 -1.451 -23.027 1.00 89.50 295 ALA A CA 1
ATOM 2203 C C . ALA A 1 295 ? 25.688 -0.996 -22.439 1.00 89.50 295 ALA A C 1
ATOM 2205 O O . ALA A 1 295 ? 24.983 -1.804 -21.832 1.00 89.50 295 ALA A O 1
ATOM 2206 N N . LYS A 1 296 ? 25.281 0.260 -22.680 1.00 90.38 296 LYS A N 1
ATOM 2207 C CA . LYS A 1 296 ? 23.971 0.788 -22.250 1.00 90.38 296 LYS A CA 1
ATOM 2208 C C . LYS A 1 296 ? 22.805 -0.010 -22.851 1.00 90.38 296 LYS A C 1
ATOM 2210 O O . LYS A 1 296 ? 21.871 -0.368 -22.133 1.00 90.38 296 LYS A O 1
ATOM 2215 N N . ARG A 1 297 ? 22.883 -0.354 -24.144 1.00 92.00 297 ARG A N 1
ATOM 2216 C CA . ARG A 1 297 ? 21.889 -1.202 -24.830 1.00 92.00 297 ARG A CA 1
ATOM 2217 C C . ARG A 1 297 ? 21.801 -2.604 -24.233 1.00 92.00 297 ARG A C 1
ATOM 2219 O O . ARG A 1 297 ? 20.703 -3.072 -23.937 1.00 92.00 297 ARG A O 1
ATOM 2226 N N . SER A 1 298 ? 22.947 -3.255 -24.026 1.00 93.62 298 SER A N 1
ATOM 2227 C CA . SER A 1 298 ? 23.016 -4.601 -23.439 1.00 93.62 298 SER A CA 1
ATOM 2228 C C . SER A 1 298 ? 22.371 -4.643 -22.049 1.00 93.62 298 SER A C 1
ATOM 2230 O O . SER A 1 298 ? 21.477 -5.452 -21.793 1.00 93.62 298 SER A O 1
ATOM 2232 N N . GLN A 1 299 ? 22.719 -3.685 -21.186 1.00 93.00 299 GLN A N 1
ATOM 2233 C CA . GLN A 1 299 ? 22.117 -3.555 -19.861 1.00 93.00 299 GLN A CA 1
ATOM 2234 C C . GLN A 1 299 ? 20.601 -3.332 -19.908 1.00 93.00 299 GLN A C 1
ATOM 2236 O O . GLN A 1 299 ? 19.867 -3.943 -19.132 1.00 93.00 299 GLN A O 1
ATOM 2241 N N . GLY A 1 300 ? 20.124 -2.459 -20.801 1.00 94.81 300 GLY A N 1
ATOM 2242 C CA . GLY A 1 300 ? 18.693 -2.226 -20.979 1.00 94.81 300 GLY A CA 1
ATOM 2243 C C . GLY A 1 300 ? 17.957 -3.501 -21.394 1.00 94.81 300 GLY A C 1
ATOM 2244 O O . GLY A 1 300 ? 16.924 -3.829 -20.820 1.00 94.81 300 GLY A O 1
ATOM 2245 N N . ARG A 1 301 ? 18.505 -4.271 -22.341 1.00 96.50 301 ARG A N 1
ATOM 2246 C CA . ARG A 1 301 ? 17.898 -5.536 -22.790 1.00 96.50 301 ARG A CA 1
ATOM 2247 C C . ARG A 1 301 ? 17.843 -6.578 -21.675 1.00 96.50 301 ARG A C 1
ATOM 2249 O O . ARG A 1 301 ? 16.805 -7.221 -21.511 1.00 96.50 301 ARG A O 1
ATOM 2256 N N . ALA A 1 302 ? 18.911 -6.700 -20.886 1.00 96.69 302 ALA A N 1
ATOM 2257 C CA . ALA A 1 302 ? 18.947 -7.588 -19.726 1.00 96.69 302 ALA A CA 1
ATOM 2258 C C . ALA A 1 302 ? 17.880 -7.210 -18.683 1.00 96.69 302 ALA A C 1
ATOM 2260 O O . ALA A 1 302 ? 17.161 -8.085 -18.200 1.00 96.69 302 ALA A O 1
ATOM 2261 N N . PHE A 1 303 ? 17.714 -5.910 -18.404 1.00 96.75 303 PHE A N 1
ATOM 2262 C CA . PHE A 1 303 ? 16.643 -5.408 -17.538 1.00 96.75 303 PHE A CA 1
ATOM 2263 C C . PHE A 1 303 ? 15.258 -5.835 -18.043 1.00 96.75 303 PHE A C 1
ATOM 2265 O O . PHE A 1 303 ? 14.499 -6.435 -17.286 1.00 96.75 303 PHE A O 1
ATOM 2272 N N . VAL A 1 304 ? 14.946 -5.614 -19.326 1.00 98.44 304 VAL A N 1
ATOM 2273 C CA . VAL A 1 304 ? 13.628 -5.966 -19.892 1.00 98.44 304 VAL A CA 1
ATOM 2274 C C . VAL A 1 304 ? 13.340 -7.467 -19.788 1.00 98.44 304 VAL A C 1
ATOM 2276 O O . VAL A 1 304 ? 12.226 -7.858 -19.446 1.00 98.44 304 VAL A O 1
ATOM 2279 N N . GLN A 1 305 ? 14.333 -8.318 -20.058 1.00 98.38 305 GLN A N 1
ATOM 2280 C CA . GLN A 1 305 ? 14.181 -9.771 -19.925 1.00 98.38 305 GLN A CA 1
ATOM 2281 C C . GLN A 1 305 ? 13.983 -10.205 -18.467 1.00 98.38 305 GLN A C 1
ATOM 2283 O O . GLN A 1 305 ? 13.152 -11.068 -18.185 1.00 98.38 305 GLN A O 1
ATOM 2288 N N . GLY A 1 306 ? 14.748 -9.619 -17.542 1.00 98.31 306 GLY A N 1
ATOM 2289 C CA . GLY A 1 306 ? 14.623 -9.893 -16.113 1.00 98.31 306 GLY A CA 1
ATOM 2290 C C . GLY A 1 306 ? 13.258 -9.481 -15.567 1.00 98.31 306 GLY A C 1
ATOM 2291 O O . GLY A 1 306 ? 12.626 -10.262 -14.855 1.00 98.31 306 GLY A O 1
ATOM 2292 N N . LEU A 1 307 ? 12.785 -8.297 -15.959 1.00 98.50 307 LEU A N 1
ATOM 2293 C CA . LEU A 1 307 ? 11.474 -7.779 -15.589 1.00 98.50 307 LEU A CA 1
ATOM 2294 C C . LEU A 1 307 ? 10.341 -8.671 -16.116 1.00 98.50 307 LEU A C 1
ATOM 2296 O O . LEU A 1 307 ? 9.497 -9.071 -15.325 1.00 98.50 307 LEU A O 1
ATOM 2300 N N . ASP A 1 308 ? 10.355 -9.076 -17.395 1.00 98.62 308 ASP A N 1
ATOM 2301 C CA . ASP A 1 308 ? 9.335 -9.989 -17.954 1.00 98.62 308 ASP A CA 1
ATOM 2302 C C . ASP A 1 308 ? 9.202 -11.279 -17.136 1.00 98.62 308 ASP A C 1
ATOM 2304 O O . ASP A 1 308 ? 8.101 -11.686 -16.767 1.00 98.62 308 ASP A O 1
ATOM 2308 N N . ARG A 1 309 ? 10.332 -11.923 -16.815 1.00 98.44 309 ARG A N 1
ATOM 2309 C CA . ARG A 1 309 ? 10.330 -13.152 -16.006 1.00 98.44 309 ARG A CA 1
ATOM 2310 C C . ARG A 1 309 ? 9.805 -12.907 -14.595 1.00 98.44 309 ARG A C 1
ATOM 2312 O O . ARG A 1 309 ? 9.104 -13.756 -14.052 1.00 98.44 309 ARG A O 1
ATOM 2319 N N . ARG A 1 310 ? 10.170 -11.777 -13.988 1.00 98.19 310 ARG A N 1
ATOM 2320 C CA . ARG A 1 310 ? 9.762 -11.428 -12.626 1.00 98.19 310 ARG A CA 1
ATOM 2321 C C . ARG A 1 310 ? 8.266 -11.133 -12.548 1.00 98.19 310 ARG A C 1
ATOM 2323 O O . ARG A 1 310 ? 7.609 -11.747 -11.721 1.00 98.19 310 ARG A O 1
ATOM 2330 N N . LEU A 1 311 ? 7.727 -10.312 -13.450 1.00 98.12 311 LEU A N 1
ATOM 2331 C CA . LEU A 1 311 ? 6.297 -9.983 -13.492 1.00 98.12 311 LEU A CA 1
ATOM 2332 C C . LEU A 1 311 ? 5.424 -11.232 -13.658 1.00 98.12 311 LEU A C 1
ATOM 2334 O O . LEU A 1 311 ? 4.431 -11.388 -12.954 1.00 98.12 311 LEU A O 1
ATOM 2338 N N . LYS A 1 312 ? 5.831 -12.172 -14.521 1.00 96.88 312 LYS A N 1
ATOM 2339 C CA . LYS A 1 312 ? 5.146 -13.470 -14.660 1.00 96.88 312 LYS A CA 1
ATOM 2340 C C . LYS A 1 312 ? 5.117 -14.251 -13.351 1.00 96.88 312 LYS A C 1
ATOM 2342 O O . LYS A 1 312 ? 4.063 -14.709 -12.934 1.00 96.88 312 LYS A O 1
ATOM 2347 N N . ARG A 1 313 ? 6.273 -14.378 -12.694 1.00 97.12 313 ARG A N 1
ATOM 2348 C CA . ARG A 1 313 ? 6.407 -15.100 -11.421 1.00 97.12 313 ARG A CA 1
ATOM 2349 C C . ARG A 1 313 ? 5.608 -14.444 -10.296 1.00 97.12 313 ARG A C 1
ATOM 2351 O O . ARG A 1 313 ? 5.093 -15.136 -9.434 1.00 97.12 313 ARG A O 1
ATOM 2358 N N . TRP A 1 314 ? 5.531 -13.118 -10.299 1.00 95.88 314 TRP A N 1
ATOM 2359 C CA . TRP A 1 314 ? 4.812 -12.330 -9.299 1.00 95.88 314 TRP A CA 1
ATOM 2360 C C . TRP A 1 314 ? 3.303 -12.250 -9.543 1.00 95.88 314 TRP A C 1
ATOM 2362 O O . TRP A 1 314 ? 2.617 -11.583 -8.776 1.00 95.88 314 TRP A O 1
ATOM 2372 N N . GLY A 1 315 ? 2.786 -12.922 -10.579 1.00 95.31 315 GLY A N 1
ATOM 2373 C CA . GLY A 1 315 ? 1.349 -13.008 -10.834 1.00 95.31 315 GLY A CA 1
ATOM 2374 C C . GLY A 1 315 ? 0.746 -11.763 -11.484 1.00 95.31 315 GLY A C 1
ATOM 2375 O O . GLY A 1 315 ? -0.451 -11.548 -11.368 1.00 95.31 315 GLY A O 1
ATOM 2376 N N . TYR A 1 316 ? 1.545 -10.948 -12.180 1.00 96.81 316 TYR A N 1
ATOM 2377 C CA . TYR A 1 316 ? 1.050 -9.751 -12.874 1.00 96.81 316 TYR A CA 1
ATOM 2378 C C . TYR A 1 316 ? 0.333 -10.048 -14.194 1.00 96.81 316 TYR A C 1
ATOM 2380 O O . TYR A 1 316 ? -0.200 -9.134 -14.812 1.00 96.81 316 TYR A O 1
ATOM 2388 N N . LEU A 1 317 ? 0.348 -11.291 -14.674 1.00 94.69 317 LEU A N 1
ATOM 2389 C CA . LEU A 1 317 ? -0.456 -11.655 -15.837 1.00 94.69 317 LEU A CA 1
ATOM 2390 C C . LEU A 1 317 ? -1.929 -11.796 -15.432 1.00 94.69 317 LEU A C 1
ATOM 2392 O O . LEU A 1 317 ? -2.190 -12.307 -14.341 1.00 94.69 317 LEU A O 1
ATOM 2396 N N . PRO A 1 318 ? -2.880 -11.416 -16.305 1.00 88.62 318 PRO A N 1
ATOM 2397 C CA . PRO A 1 318 ? -4.284 -11.724 -16.080 1.00 88.62 318 PRO A CA 1
ATOM 2398 C C . PRO A 1 318 ? -4.438 -13.237 -15.921 1.00 88.62 318 PRO A C 1
ATOM 2400 O O . PRO A 1 318 ? -3.792 -14.006 -16.644 1.00 88.62 318 PRO A O 1
ATOM 2403 N N . ARG A 1 319 ? -5.267 -13.660 -14.966 1.00 77.62 319 ARG A N 1
ATOM 2404 C CA . ARG A 1 319 ? -5.673 -15.063 -14.882 1.00 77.62 319 ARG A CA 1
ATOM 2405 C C . ARG A 1 319 ? -6.656 -15.346 -16.032 1.00 77.62 319 ARG A C 1
ATOM 2407 O O . ARG A 1 319 ? -7.436 -14.447 -16.348 1.00 77.62 319 ARG A O 1
ATOM 2414 N N . PRO A 1 320 ? -6.534 -16.506 -16.701 1.00 58.19 320 PRO A N 1
ATOM 2415 C CA . PRO A 1 320 ? -7.454 -16.911 -17.761 1.00 58.19 320 PRO A CA 1
ATOM 2416 C C . PRO A 1 320 ? -8.880 -17.094 -17.241 1.00 58.19 320 PRO A C 1
ATOM 2418 O O . PRO A 1 320 ? -9.034 -17.362 -16.025 1.00 58.19 320 PRO A O 1
#

Radius of gyration: 26.58 Å; chains: 1; bounding box: 71×54×80 Å

Secondary structure (DSSP, 8-state):
--------------PPPP-----------------------PPPPPEEEEEEEETTEEEEEEEES-SSSS--EEEEEEEEETTEEEEEEPPP-SS-EETTEE--EE--SSTT--SEEEE-SSSSSS-EEEEEEE--TTTTPEEEEEEEE-TTSSSEEEEEEEEETT--EEEEEE-SSS--EEEEEEEE-GGGTTSSS-GGG----EEEEEE-GGG-EEE-GGG-HHHHHHHHHHHHHHHHHHHHHT-S--HHHHHHHHHHHHHTT-HHHHHHHHHHHHHTTTTS-GGGTTS-HHHHHHHHHHHHHHHHHHHHHTT-SPP-

Sequence (320 aa):
MVRLTEDAAVVVPCQGAPVLRSRTNIAIATGLVALALPVAATAAPKRITRTVTGGPVAATATSVGSSFDGTGAGVQLKISRNGTTLFDGAPKGAGCIYEGKSSCTLLGWDEGSDALVVRDLDGNGEPEVIVDQYTGGAHCCVDTTIFNLKPDGSGYLQSPKEFRDEGYRLISRPGGTGEGAVPIFESGDIRFIDLYTSHAASSAPTQLWRWTGQAGWIDVTTSYLDDVRADQRQQRKLLDRITRRSIYEARGVAAAWAADGYRLGQRTAVLRILRRLADRGRLASGFSQRRSAAAKRSQGRAFVQGLDRRLKRWGYLPRP

Foldseek 3Di:
DDDDDDDDDDDDDPDDDDDDDDDDDDDDDDDPDPPPDPPPPDPAFDKDWDWDDDDQKIKIKIWTHDQAPLQIFAIWMWMDGNNHTQDTGGADFPQQADPNTGSWDQDALDPVDGQWDWADQQPPRHTKIWHWTWNYDPQIWTKIWIWFQDPVNNHTDIAIDILGSFFWDFDWDAPLPNRHTGTKTKTFDCVLAPPQAHRVQADGAIWIWGQNGPVGIDTCVLSCLVSLVVSLVVLVVVLVVCLVVVPGQSLRSLLNNQLSCQSVVNNVVSLVVLLVCLLQLSNAYPVCPVPDSVVSSVRSVVSSVVSVVVSVVVPSHHDD

Organism: NCBI:txid1097667

pLDDT: mean 81.73, std 19.36, range [27.92, 98.75]